Protein AF-A0A8J4YL73-F1 (afdb_monomer_lite)

Structure (mmCIF, N/CA/C/O backbone):
data_AF-A0A8J4YL73-F1
#
_entry.id   AF-A0A8J4YL73-F1
#
loop_
_atom_site.group_PDB
_atom_site.id
_atom_site.type_symbol
_atom_site.label_atom_id
_atom_site.label_alt_id
_atom_site.label_comp_id
_atom_site.label_asym_id
_atom_site.label_entity_id
_atom_site.label_seq_id
_atom_site.pdbx_PDB_ins_code
_atom_site.Cartn_x
_atom_site.Cartn_y
_atom_site.Cartn_z
_atom_site.occupancy
_atom_site.B_iso_or_equiv
_atom_site.auth_seq_id
_atom_site.auth_comp_id
_atom_site.auth_asym_id
_atom_site.auth_atom_id
_atom_site.pdbx_PDB_model_num
ATOM 1 N N . MET A 1 1 ? -14.478 4.154 -40.277 1.00 35.16 1 MET A N 1
ATOM 2 C CA . MET A 1 1 ? -14.582 2.894 -39.509 1.00 35.16 1 MET A CA 1
ATOM 3 C C . MET A 1 1 ? -13.898 3.127 -38.168 1.00 35.16 1 MET A C 1
ATOM 5 O O . MET A 1 1 ? -12.694 2.952 -38.054 1.00 35.16 1 MET A O 1
ATOM 9 N N . VAL A 1 2 ? -14.625 3.675 -37.194 1.00 40.44 2 VAL A N 1
ATOM 10 C CA . VAL A 1 2 ? -14.079 3.895 -35.848 1.00 40.44 2 VAL A CA 1
ATOM 11 C C . VAL A 1 2 ? -14.132 2.538 -35.162 1.00 40.44 2 VAL A C 1
ATOM 13 O O . VAL A 1 2 ? -15.219 2.061 -34.848 1.00 40.44 2 VAL A O 1
ATOM 16 N N . GLN A 1 3 ? -12.987 1.871 -35.008 1.00 44.06 3 GLN A N 1
ATOM 17 C CA . GLN A 1 3 ? -12.899 0.748 -34.082 1.00 44.06 3 GLN A CA 1
ATOM 18 C C . GLN A 1 3 ? -13.313 1.293 -32.717 1.00 44.06 3 GLN A C 1
ATOM 20 O O . GLN A 1 3 ? -12.609 2.118 -32.136 1.00 44.06 3 GLN A O 1
ATOM 25 N N . CYS A 1 4 ? -14.483 0.885 -32.230 1.00 42.19 4 CYS A N 1
ATOM 26 C CA . CYS A 1 4 ? -14.839 1.039 -30.831 1.00 42.19 4 CYS A CA 1
ATOM 27 C C . CYS A 1 4 ? -13.777 0.281 -30.033 1.00 42.19 4 CYS A C 1
ATOM 29 O O . CYS A 1 4 ? -13.869 -0.933 -29.871 1.00 42.19 4 CYS A O 1
ATOM 31 N N . PHE A 1 5 ? -12.728 0.987 -29.610 1.00 50.66 5 PHE A N 1
ATOM 32 C CA . PHE A 1 5 ? -11.694 0.471 -28.729 1.00 50.66 5 PHE A CA 1
ATOM 33 C C . PHE A 1 5 ? -12.375 0.251 -27.384 1.00 50.66 5 PHE A C 1
ATOM 35 O O . PHE A 1 5 ? -12.494 1.160 -26.562 1.00 50.66 5 PHE A O 1
ATOM 42 N N . LEU A 1 6 ? -12.983 -0.924 -27.227 1.00 57.84 6 LEU A N 1
ATOM 43 C CA . LEU A 1 6 ? -13.746 -1.225 -26.036 1.00 57.84 6 LEU A CA 1
ATOM 44 C C . LEU A 1 6 ? -12.768 -1.168 -24.851 1.00 57.84 6 LEU A C 1
ATOM 46 O O . LEU A 1 6 ? -11.702 -1.788 -24.927 1.00 57.84 6 LEU A O 1
ATOM 50 N N . PRO A 1 7 ? -13.099 -0.450 -23.763 1.00 64.25 7 PRO A N 1
ATOM 51 C CA . PRO A 1 7 ? -12.201 -0.273 -22.624 1.00 64.25 7 PRO A CA 1
ATOM 52 C C . PRO A 1 7 ? -11.606 -1.587 -22.095 1.00 64.25 7 PRO A C 1
ATOM 54 O O . PRO A 1 7 ? -10.475 -1.591 -21.622 1.00 64.25 7 PRO A O 1
ATOM 57 N N . TRP A 1 8 ? -12.306 -2.717 -22.252 1.00 65.12 8 TRP A N 1
ATOM 58 C CA . TRP A 1 8 ? -11.810 -4.040 -21.867 1.00 65.12 8 TRP A CA 1
ATOM 59 C C . TRP A 1 8 ? -10.577 -4.511 -22.654 1.00 65.12 8 TRP A C 1
ATOM 61 O O . TRP A 1 8 ? -9.668 -5.075 -22.049 1.00 65.12 8 TRP A O 1
ATOM 71 N N . GLN A 1 9 ? -10.497 -4.262 -23.968 1.00 71.81 9 GLN A N 1
ATOM 72 C CA . GLN A 1 9 ? -9.331 -4.653 -24.777 1.00 71.81 9 GLN A CA 1
ATOM 73 C C . GLN A 1 9 ? -8.118 -3.802 -24.417 1.00 71.81 9 GLN A C 1
ATOM 75 O O . GLN A 1 9 ? -7.006 -4.314 -24.312 1.00 71.81 9 GLN A O 1
ATOM 80 N N . ALA A 1 10 ? -8.355 -2.510 -24.177 1.00 76.12 10 ALA A N 1
ATOM 81 C CA . ALA A 1 10 ? -7.332 -1.566 -23.757 1.00 76.12 10 ALA A CA 1
ATOM 82 C C . ALA A 1 10 ? -6.757 -1.941 -22.389 1.00 76.12 10 ALA A C 1
ATOM 84 O O . ALA A 1 10 ? -5.547 -2.096 -22.244 1.00 76.12 10 ALA A O 1
ATOM 85 N N . VAL A 1 11 ? -7.632 -2.119 -21.394 1.00 82.06 11 VAL A N 1
ATOM 86 C CA . VAL A 1 11 ? -7.235 -2.438 -20.020 1.00 82.06 11 VAL A CA 1
ATOM 87 C C . VAL A 1 11 ? -6.553 -3.800 -19.976 1.00 82.06 11 VAL A C 1
ATOM 89 O O . VAL A 1 11 ? -5.442 -3.883 -19.468 1.00 82.06 11 VAL A O 1
ATOM 92 N N . GLY A 1 12 ? -7.156 -4.838 -20.565 1.00 80.94 12 GLY A N 1
ATOM 93 C CA . GLY A 1 12 ? -6.578 -6.183 -20.581 1.00 80.94 12 GLY A CA 1
ATOM 94 C C . GLY A 1 12 ? -5.259 -6.268 -21.353 1.00 80.94 12 GLY A C 1
ATOM 95 O O . GLY A 1 12 ? -4.341 -6.967 -20.929 1.00 80.94 12 GLY A O 1
ATOM 96 N N . GLY A 1 13 ? -5.134 -5.534 -22.462 1.00 82.38 13 GLY A N 1
ATOM 97 C CA . GLY A 1 13 ? -3.890 -5.444 -23.221 1.00 82.38 13 GLY A CA 1
ATOM 98 C C . GLY A 1 13 ? -2.774 -4.784 -22.415 1.00 82.38 13 GLY A C 1
ATOM 99 O O . GLY A 1 13 ? -1.691 -5.350 -22.295 1.00 82.38 13 GLY A O 1
ATOM 100 N N . LEU A 1 14 ? -3.046 -3.622 -21.815 1.00 81.25 14 LEU A N 1
ATOM 101 C CA . LEU A 1 14 ? -2.052 -2.853 -21.061 1.00 81.25 14 LEU A CA 1
ATOM 102 C C . LEU A 1 14 ? -1.617 -3.553 -19.767 1.00 81.25 14 LEU A C 1
ATOM 104 O O . LEU A 1 14 ? -0.427 -3.566 -19.456 1.00 81.25 14 LEU A O 1
ATOM 108 N N . THR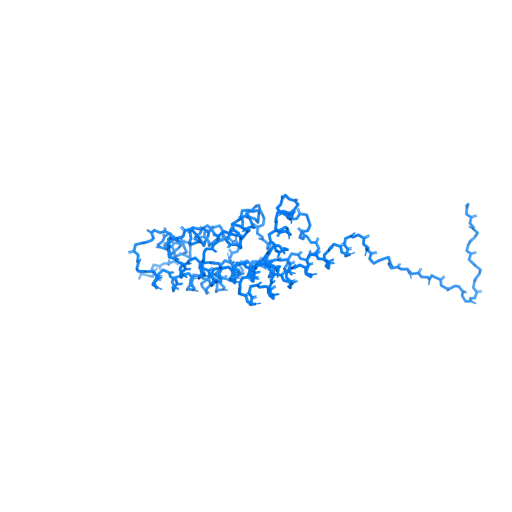 A 1 15 ? -2.546 -4.159 -19.023 1.00 84.19 15 THR A N 1
ATOM 109 C CA . THR A 1 15 ? -2.205 -4.890 -17.791 1.00 84.19 15 THR A CA 1
ATOM 110 C C . THR A 1 15 ? -1.390 -6.140 -18.090 1.00 84.19 15 THR A C 1
ATOM 112 O O . THR A 1 15 ? -0.386 -6.389 -17.426 1.00 84.19 15 THR A O 1
ATOM 115 N N . ARG A 1 16 ? -1.751 -6.888 -19.140 1.00 83.88 16 ARG A N 1
ATOM 116 C CA . ARG A 1 16 ? -0.968 -8.041 -19.599 1.00 83.88 16 ARG A CA 1
ATOM 117 C C . ARG A 1 16 ? 0.434 -7.627 -20.024 1.00 83.88 16 ARG A C 1
ATOM 119 O O . ARG A 1 16 ? 1.405 -8.290 -19.679 1.00 83.88 16 ARG A O 1
ATOM 126 N N . GLU A 1 17 ? 0.533 -6.542 -20.773 1.00 84.31 17 GLU A N 1
ATOM 127 C CA . GLU A 1 17 ? 1.794 -6.050 -21.304 1.00 84.31 17 GLU A CA 1
ATOM 128 C C . GLU A 1 17 ? 2.752 -5.578 -20.195 1.00 84.31 17 GLU A C 1
ATOM 130 O O . GLU A 1 17 ? 3.965 -5.769 -20.299 1.00 84.31 17 GLU A O 1
ATOM 135 N N . PHE A 1 18 ? 2.210 -5.042 -19.099 1.00 84.94 18 PHE A N 1
ATOM 136 C CA . PHE A 1 18 ? 2.964 -4.792 -17.873 1.00 84.94 18 PHE A CA 1
ATOM 137 C C . PHE A 1 18 ? 3.458 -6.098 -17.224 1.00 84.94 18 PHE A C 1
ATOM 139 O O . PHE A 1 18 ? 4.646 -6.226 -16.935 1.00 84.94 18 PHE A O 1
ATOM 146 N N . SER A 1 19 ? 2.585 -7.100 -17.071 1.00 82.19 19 SER A N 1
ATOM 147 C CA . SER A 1 19 ? 2.931 -8.383 -16.436 1.00 82.19 19 SER A CA 1
ATOM 148 C C . SER A 1 19 ? 3.919 -9.247 -17.230 1.00 82.19 19 SER A C 1
ATOM 150 O O . SER A 1 19 ? 4.582 -10.101 -16.652 1.00 82.19 19 SER A O 1
ATOM 152 N N . VAL A 1 20 ? 4.026 -9.059 -18.548 1.00 81.12 20 VAL A N 1
ATOM 153 C CA . VAL A 1 20 ? 4.913 -9.850 -19.424 1.00 81.12 20 VAL A CA 1
ATOM 154 C C . VAL A 1 20 ? 6.399 -9.503 -19.239 1.00 81.12 20 VAL A C 1
ATOM 156 O O . VAL A 1 20 ? 7.261 -10.299 -19.607 1.00 81.12 20 VAL A O 1
ATOM 159 N N . GLY A 1 21 ? 6.730 -8.340 -18.670 1.00 77.88 21 GLY A N 1
ATOM 160 C CA . GLY A 1 21 ? 8.096 -8.051 -18.216 1.00 77.88 21 GLY A CA 1
ATOM 161 C C . GLY A 1 21 ? 9.149 -7.804 -19.310 1.00 77.88 21 GLY A C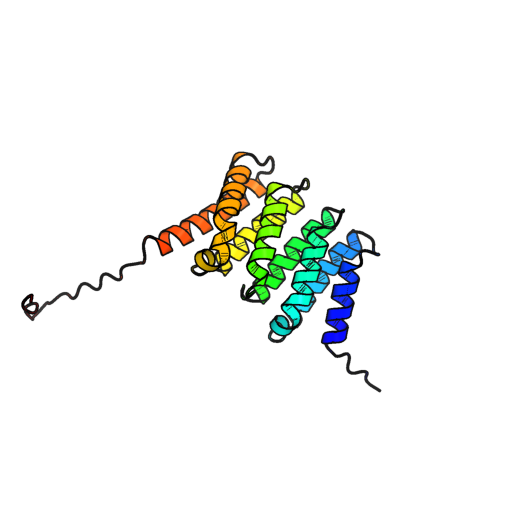 1
ATOM 162 O O . GLY A 1 21 ? 10.329 -7.700 -19.001 1.00 77.88 21 GLY A O 1
ATOM 163 N N . ARG A 1 22 ? 8.762 -7.682 -20.589 1.00 83.62 22 ARG A N 1
ATOM 164 C CA . ARG A 1 22 ? 9.701 -7.601 -21.735 1.00 83.62 22 ARG A CA 1
ATOM 165 C C . ARG A 1 22 ? 10.426 -6.260 -21.915 1.00 83.62 22 ARG A C 1
ATOM 167 O O . ARG A 1 22 ? 11.348 -6.186 -22.720 1.00 83.62 22 ARG A O 1
ATOM 174 N N . ARG A 1 23 ? 9.989 -5.197 -21.235 1.00 87.75 23 ARG A N 1
ATOM 175 C CA . ARG A 1 23 ? 10.588 -3.850 -21.336 1.00 87.75 23 ARG A CA 1
ATOM 176 C C . ARG A 1 23 ? 11.714 -3.642 -20.332 1.00 87.75 23 ARG A C 1
ATOM 178 O O . ARG A 1 23 ? 11.868 -4.446 -19.417 1.00 87.75 23 ARG A O 1
ATOM 185 N N . THR A 1 24 ? 12.442 -2.535 -20.472 1.00 93.94 24 THR A N 1
ATOM 186 C CA . THR A 1 24 ? 13.404 -2.080 -19.462 1.00 93.94 24 THR A CA 1
ATOM 187 C C . THR A 1 24 ? 12.713 -1.820 -18.116 1.00 93.94 24 THR A C 1
ATOM 189 O O . THR A 1 24 ? 11.508 -1.540 -18.086 1.00 93.94 24 THR A O 1
ATOM 192 N N . PRO A 1 25 ? 13.440 -1.902 -16.992 1.00 93.56 25 PRO A N 1
ATOM 193 C CA . PRO A 1 25 ? 12.872 -1.663 -15.665 1.00 93.56 25 PRO A CA 1
ATOM 194 C C . PRO A 1 25 ? 12.231 -0.276 -15.533 1.00 93.56 25 PRO A C 1
ATOM 196 O O . PRO A 1 25 ? 11.150 -0.143 -14.962 1.00 93.56 25 PRO A O 1
ATOM 199 N N . GLU A 1 26 ? 12.838 0.752 -16.125 1.00 94.94 26 GLU A N 1
ATOM 200 C CA . GLU A 1 26 ? 12.328 2.123 -16.118 1.00 94.94 26 GLU A CA 1
ATOM 201 C C . GLU A 1 26 ? 10.996 2.230 -16.862 1.00 94.94 26 GLU A C 1
ATOM 203 O O . GLU A 1 26 ? 10.067 2.892 -16.394 1.00 94.94 26 GLU A O 1
ATOM 208 N N . ASP A 1 27 ? 10.875 1.559 -18.008 1.00 93.62 27 ASP A N 1
ATOM 209 C CA . ASP A 1 27 ? 9.638 1.554 -18.782 1.00 93.62 27 ASP A CA 1
ATOM 210 C C . ASP A 1 27 ? 8.547 0.746 -18.080 1.00 93.62 27 ASP A C 1
ATOM 212 O O . ASP A 1 27 ? 7.388 1.158 -18.088 1.00 93.62 27 ASP A O 1
ATOM 216 N N . ARG A 1 28 ? 8.893 -0.370 -17.423 1.00 94.00 28 ARG A N 1
ATOM 217 C CA . ARG A 1 28 ? 7.940 -1.117 -16.584 1.00 94.00 28 ARG A CA 1
ATOM 218 C C . ARG A 1 28 ? 7.449 -0.256 -15.418 1.00 94.00 28 ARG A C 1
ATOM 220 O O . ARG A 1 28 ? 6.243 -0.163 -15.208 1.00 94.00 28 ARG A O 1
ATOM 227 N N . ALA A 1 29 ? 8.340 0.436 -14.712 1.00 95.00 29 ALA A N 1
ATOM 228 C CA . ALA A 1 29 ? 7.966 1.329 -13.615 1.00 95.00 29 ALA A CA 1
ATOM 229 C C . ALA A 1 29 ? 7.044 2.471 -14.083 1.00 95.00 29 ALA A C 1
ATOM 231 O O . ALA A 1 29 ? 6.008 2.727 -13.467 1.00 95.00 29 ALA A O 1
ATOM 232 N N . LYS A 1 30 ? 7.352 3.098 -15.226 1.00 94.62 30 LYS A N 1
ATOM 233 C CA . LYS A 1 30 ? 6.468 4.095 -15.854 1.00 94.62 30 LYS A CA 1
ATOM 234 C C . LYS A 1 30 ? 5.125 3.493 -16.256 1.00 94.62 30 LYS A C 1
ATOM 236 O O . LYS A 1 30 ? 4.094 4.137 -16.076 1.00 94.62 30 LYS A O 1
ATOM 241 N N . LEU A 1 31 ? 5.106 2.263 -16.773 1.00 93.75 31 LEU A N 1
ATOM 242 C CA . LEU A 1 31 ? 3.859 1.579 -17.107 1.00 93.75 31 LEU A CA 1
ATOM 243 C C . LEU A 1 31 ? 2.968 1.403 -15.876 1.00 93.75 31 LEU A C 1
ATOM 245 O O . LEU A 1 31 ? 1.778 1.698 -15.976 1.00 93.75 31 LEU A O 1
ATOM 249 N N . ALA A 1 32 ? 3.523 1.026 -14.719 1.00 95.06 32 ALA A N 1
ATOM 250 C CA . ALA A 1 32 ? 2.759 0.929 -13.473 1.00 95.06 32 ALA A CA 1
ATOM 251 C C . ALA A 1 32 ? 2.063 2.258 -13.120 1.00 95.06 32 ALA A C 1
ATOM 253 O O . ALA A 1 32 ? 0.865 2.281 -12.831 1.00 95.06 32 ALA A O 1
ATOM 254 N N . GLU A 1 33 ? 2.780 3.378 -13.233 1.00 93.31 33 GLU A N 1
ATOM 255 C CA . GLU A 1 33 ? 2.223 4.713 -12.996 1.00 93.31 33 GLU A CA 1
ATOM 256 C C . GLU A 1 33 ? 1.158 5.097 -14.040 1.00 93.31 33 GLU A C 1
ATOM 258 O O . GLU A 1 33 ? 0.097 5.632 -13.712 1.00 93.31 33 GLU A O 1
ATOM 263 N N . THR A 1 34 ? 1.394 4.806 -15.322 1.00 93.62 34 THR A N 1
ATOM 264 C CA . THR A 1 34 ? 0.388 5.076 -16.362 1.00 93.62 34 THR A CA 1
ATOM 265 C C . THR A 1 34 ? -0.876 4.238 -16.170 1.00 93.62 34 THR A C 1
ATOM 267 O O . THR A 1 34 ? -1.978 4.741 -16.395 1.00 93.62 34 THR A O 1
ATOM 270 N N . LEU A 1 35 ? -0.738 2.997 -15.693 1.00 93.44 35 LEU A N 1
ATOM 271 C CA . LEU A 1 35 ? -1.852 2.115 -15.362 1.00 93.44 35 LEU A CA 1
ATOM 272 C C . LEU A 1 35 ? -2.651 2.641 -14.167 1.00 93.44 35 LEU A C 1
ATOM 274 O O . LEU A 1 35 ? -3.879 2.651 -14.241 1.00 93.44 35 LEU A O 1
ATOM 278 N N . SER A 1 36 ? -2.009 3.138 -13.102 1.00 93.75 36 SER A N 1
ATOM 279 C CA . SER A 1 36 ? -2.740 3.723 -11.963 1.00 93.75 36 SER A CA 1
ATOM 280 C C . SER A 1 36 ? -3.504 4.990 -12.371 1.00 93.75 36 SER A C 1
ATOM 282 O O . SER A 1 36 ? -4.661 5.189 -11.987 1.00 93.75 36 SER A O 1
ATOM 284 N N . ARG A 1 37 ? -2.922 5.817 -13.250 1.00 93.31 37 ARG A N 1
ATOM 285 C CA . ARG A 1 37 ? -3.614 6.973 -13.847 1.00 93.31 37 ARG A CA 1
ATOM 286 C C . ARG A 1 37 ? -4.784 6.547 -14.738 1.00 93.31 37 ARG A C 1
ATOM 288 O O . ARG A 1 37 ? -5.825 7.204 -14.720 1.00 93.31 37 ARG A O 1
ATOM 295 N N . ALA A 1 38 ? -4.642 5.463 -15.501 1.00 91.69 38 ALA A N 1
ATOM 296 C CA . ALA A 1 38 ? -5.732 4.905 -16.298 1.00 91.69 38 ALA A CA 1
ATOM 297 C C . ALA A 1 38 ? -6.871 4.389 -15.404 1.00 91.69 38 ALA A C 1
ATOM 299 O O . ALA A 1 38 ? -8.029 4.711 -15.662 1.00 91.69 38 ALA A O 1
ATOM 300 N N . ALA A 1 39 ? -6.547 3.685 -14.315 1.00 92.38 39 ALA A N 1
ATOM 301 C CA . ALA A 1 39 ? -7.518 3.235 -13.322 1.00 92.38 39 ALA A CA 1
ATOM 302 C C . ALA A 1 39 ? -8.323 4.404 -12.734 1.00 92.38 39 ALA A C 1
ATOM 304 O O . ALA A 1 39 ? -9.551 4.358 -12.716 1.00 92.38 39 ALA A O 1
ATOM 305 N N . ARG A 1 40 ? -7.651 5.500 -12.358 1.00 92.62 40 ARG A N 1
ATOM 306 C CA . ARG A 1 40 ? -8.306 6.732 -11.886 1.00 92.62 40 ARG A CA 1
ATOM 307 C C . ARG A 1 40 ? -9.266 7.322 -12.925 1.00 92.62 40 ARG A C 1
ATOM 309 O O . ARG A 1 40 ? -10.364 7.752 -12.587 1.00 92.62 40 ARG A O 1
ATOM 316 N N . ARG A 1 41 ? -8.879 7.317 -14.206 1.00 92.12 41 ARG A N 1
ATOM 317 C CA . ARG A 1 41 ? -9.713 7.827 -15.312 1.00 92.12 41 ARG A CA 1
ATOM 318 C C . ARG A 1 41 ? -10.934 6.957 -15.614 1.00 92.12 41 ARG A C 1
ATOM 320 O O . ARG A 1 41 ? -11.906 7.482 -16.146 1.00 92.12 41 ARG A O 1
ATOM 327 N N . LEU A 1 42 ? -10.910 5.664 -15.280 1.00 90.69 42 LEU A N 1
ATOM 328 C CA . LEU A 1 42 ? -12.082 4.790 -15.422 1.00 90.69 42 LEU A CA 1
ATOM 329 C C . LEU A 1 42 ? -13.215 5.174 -14.461 1.00 90.69 42 LEU A C 1
ATOM 331 O O . LEU A 1 42 ? -14.379 4.891 -14.756 1.00 90.69 42 LEU A O 1
ATOM 335 N N . GLY A 1 43 ? -12.894 5.810 -13.329 1.00 90.12 43 GLY A N 1
ATOM 336 C CA . GLY A 1 43 ? -13.873 6.312 -12.370 1.00 90.12 43 GLY A CA 1
ATOM 337 C C . GLY A 1 43 ? -14.890 5.231 -11.961 1.00 90.12 43 GLY A C 1
ATOM 338 O O . GLY A 1 43 ? -14.479 4.167 -11.495 1.00 90.12 43 GLY A O 1
ATOM 339 N N . PRO A 1 44 ? -16.207 5.437 -12.165 1.00 90.69 44 PRO A N 1
ATOM 340 C CA . PRO A 1 44 ? -17.242 4.465 -11.789 1.00 90.69 44 PRO A CA 1
ATOM 341 C C . PRO A 1 44 ? -17.112 3.077 -12.432 1.00 90.69 44 PRO A C 1
ATOM 343 O O . PRO A 1 44 ? -17.682 2.118 -11.918 1.00 90.69 44 PRO A O 1
ATOM 346 N N . LEU A 1 45 ? -16.378 2.948 -13.544 1.00 91.19 45 LEU A N 1
ATOM 347 C CA . LEU A 1 45 ? -16.154 1.665 -14.215 1.00 91.19 45 LEU A CA 1
ATOM 348 C C . LEU A 1 45 ? -15.008 0.858 -13.591 1.00 91.19 45 LEU A C 1
ATOM 350 O O . LEU A 1 45 ? -14.911 -0.342 -13.844 1.00 91.19 45 LEU A O 1
ATOM 354 N N . LEU A 1 46 ? -14.147 1.475 -12.774 1.00 92.19 46 LEU A N 1
ATOM 355 C CA . LEU A 1 46 ? -12.973 0.820 -12.192 1.00 92.19 46 LEU A CA 1
ATOM 356 C C . LEU A 1 46 ? -13.298 -0.493 -11.447 1.00 92.19 46 LEU A C 1
ATOM 358 O O . LEU A 1 46 ? -12.574 -1.467 -11.665 1.00 92.19 46 LEU A O 1
ATOM 362 N N . PRO A 1 47 ? -14.381 -0.604 -10.648 1.00 92.44 47 PRO A N 1
ATOM 363 C CA . PRO A 1 47 ? -14.713 -1.852 -9.962 1.00 92.44 47 PRO A CA 1
ATOM 364 C C . PRO A 1 47 ? -14.917 -3.055 -10.895 1.00 92.44 47 PRO A C 1
ATOM 366 O O . PRO A 1 47 ? -14.618 -4.173 -10.487 1.00 92.44 47 PRO A O 1
ATOM 369 N N . HIS A 1 48 ? -15.364 -2.848 -12.144 1.00 91.38 48 HIS A N 1
ATOM 370 C CA . HIS A 1 48 ? -15.505 -3.931 -13.134 1.00 91.38 48 HIS A CA 1
ATOM 371 C C . HIS A 1 48 ? -14.154 -4.472 -13.622 1.00 91.38 48 HIS A C 1
ATOM 373 O O . HIS A 1 48 ? -14.068 -5.612 -14.067 1.00 91.38 48 HIS A O 1
ATOM 379 N N . TYR A 1 49 ? -13.096 -3.665 -13.531 1.00 90.69 49 TYR A N 1
ATOM 380 C CA . TYR A 1 49 ? -11.753 -4.011 -13.997 1.00 90.69 49 TYR A CA 1
ATOM 381 C C . TYR A 1 49 ? -10.765 -4.245 -12.851 1.00 90.69 49 TYR A C 1
ATOM 383 O O . TYR A 1 49 ? -9.582 -4.462 -13.113 1.00 90.69 49 TYR A O 1
ATOM 391 N N . LYS A 1 50 ? -11.222 -4.213 -11.591 1.00 91.38 50 LYS A N 1
ATOM 392 C CA . LYS A 1 50 ? -10.354 -4.229 -10.403 1.00 91.38 50 LYS A CA 1
ATOM 393 C C . LYS A 1 50 ? -9.333 -5.370 -10.429 1.00 91.38 50 LYS A C 1
ATOM 395 O O . LYS A 1 50 ? -8.158 -5.130 -10.174 1.00 91.38 50 LYS A O 1
ATOM 400 N N . ASP A 1 51 ? -9.757 -6.571 -10.824 1.00 91.75 51 ASP A N 1
ATOM 401 C CA . ASP A 1 51 ? -8.903 -7.759 -10.793 1.00 91.75 51 ASP A CA 1
ATOM 402 C C . ASP A 1 51 ? -7.769 -7.645 -11.819 1.00 91.75 51 ASP A C 1
ATOM 404 O O . ASP A 1 51 ? -6.654 -8.075 -11.554 1.00 91.75 51 ASP A O 1
ATOM 408 N N . HIS A 1 52 ? -8.002 -6.981 -12.958 1.00 92.38 52 HIS A N 1
ATOM 409 C CA . HIS A 1 52 ? -6.961 -6.755 -13.963 1.00 92.38 52 HIS A CA 1
ATOM 410 C C . HIS A 1 52 ? -5.857 -5.842 -13.425 1.00 92.38 52 HIS A C 1
ATOM 412 O O . HIS A 1 52 ? -4.680 -6.128 -13.625 1.00 92.38 52 HIS A O 1
ATOM 418 N N . PHE A 1 53 ? -6.227 -4.757 -12.739 1.00 94.25 53 PHE A N 1
ATOM 419 C CA . PHE A 1 53 ? -5.258 -3.821 -12.169 1.00 94.25 53 PHE A CA 1
ATOM 420 C C . PHE A 1 53 ? -4.534 -4.418 -10.966 1.00 94.25 53 PHE A C 1
ATOM 422 O O . PHE A 1 53 ? -3.307 -4.387 -10.921 1.00 94.25 53 PHE A O 1
ATOM 429 N N . ILE A 1 54 ? -5.274 -4.995 -10.015 1.00 93.75 54 ILE A N 1
ATOM 430 C CA . ILE A 1 54 ? -4.682 -5.562 -8.801 1.00 93.75 54 ILE A CA 1
ATOM 431 C C . ILE A 1 54 ? -3.730 -6.699 -9.172 1.00 93.75 54 ILE A C 1
ATOM 433 O O . ILE A 1 54 ? -2.573 -6.655 -8.768 1.00 93.75 54 ILE A O 1
ATOM 437 N N . ASN A 1 55 ? -4.146 -7.652 -10.013 1.00 93.12 55 ASN A N 1
ATOM 438 C CA . ASN A 1 55 ? -3.279 -8.768 -10.403 1.00 93.12 55 ASN A CA 1
ATOM 439 C C . ASN A 1 55 ? -2.034 -8.299 -11.165 1.00 93.12 55 ASN A C 1
ATOM 441 O O . ASN A 1 55 ? -0.950 -8.842 -10.957 1.00 93.12 55 ASN A O 1
ATOM 445 N N . ALA A 1 56 ? -2.165 -7.270 -12.009 1.00 93.94 56 ALA A N 1
ATOM 446 C CA . ALA A 1 56 ? -1.025 -6.685 -12.702 1.00 93.94 56 ALA A CA 1
ATOM 447 C C . ALA A 1 56 ? -0.007 -6.118 -11.707 1.00 93.94 56 ALA A C 1
ATOM 449 O O . ALA A 1 56 ? 1.164 -6.490 -11.762 1.00 93.94 56 ALA A O 1
ATOM 450 N N . PHE A 1 57 ? -0.443 -5.291 -10.754 1.00 95.56 57 PHE A N 1
ATOM 451 C CA . PHE A 1 57 ? 0.460 -4.724 -9.752 1.00 95.56 57 PHE A CA 1
ATOM 452 C C . PHE A 1 57 ? 1.023 -5.782 -8.804 1.00 95.56 57 PHE A C 1
ATOM 454 O O . PHE A 1 57 ? 2.214 -5.740 -8.523 1.00 95.56 57 PHE A O 1
ATOM 461 N N . LEU A 1 58 ? 0.235 -6.775 -8.379 1.00 93.69 58 LEU A N 1
ATOM 462 C CA . LEU A 1 58 ? 0.731 -7.893 -7.567 1.00 93.69 58 LEU A CA 1
ATOM 463 C C . LEU A 1 58 ? 1.816 -8.705 -8.290 1.00 93.69 58 LEU A C 1
ATOM 465 O O . LEU A 1 58 ? 2.732 -9.201 -7.632 1.00 93.69 58 LEU A O 1
ATOM 469 N N . ALA A 1 59 ? 1.752 -8.820 -9.622 1.00 93.44 59 ALA A N 1
ATOM 470 C CA . ALA A 1 59 ? 2.841 -9.385 -10.416 1.00 93.44 59 ALA A CA 1
ATOM 471 C C . ALA A 1 59 ? 4.078 -8.471 -10.404 1.00 93.44 59 ALA A C 1
ATOM 473 O O . ALA A 1 59 ? 5.188 -8.949 -10.185 1.00 93.44 59 ALA A O 1
ATOM 474 N N . GLY A 1 60 ? 3.890 -7.157 -10.557 1.00 94.75 60 GLY A N 1
ATOM 475 C CA . GLY A 1 60 ? 4.973 -6.170 -10.513 1.00 94.75 60 GLY A CA 1
ATOM 476 C C . GLY A 1 60 ? 5.683 -6.061 -9.155 1.00 94.75 60 GLY A C 1
ATOM 477 O O . GLY A 1 60 ? 6.882 -5.801 -9.109 1.00 94.75 60 GLY A O 1
ATOM 478 N N . VAL A 1 61 ? 5.003 -6.350 -8.038 1.00 95.56 61 VAL A N 1
ATOM 479 C CA . VAL A 1 61 ? 5.645 -6.445 -6.707 1.00 95.56 61 VAL A CA 1
ATOM 480 C C . VAL A 1 61 ? 6.633 -7.619 -6.623 1.00 95.56 61 VAL A C 1
ATOM 482 O O . VAL A 1 61 ? 7.497 -7.630 -5.756 1.00 95.56 61 VAL A O 1
ATOM 485 N N . ARG A 1 62 ? 6.560 -8.597 -7.532 1.00 93.06 62 ARG A N 1
ATOM 486 C CA . ARG A 1 62 ? 7.479 -9.749 -7.590 1.00 93.06 62 ARG A CA 1
ATOM 487 C C . ARG A 1 62 ? 8.596 -9.561 -8.623 1.00 93.06 62 ARG A C 1
ATOM 489 O O . ARG A 1 62 ? 9.330 -10.506 -8.896 1.00 93.06 62 ARG A O 1
ATOM 496 N N . ASP A 1 63 ? 8.704 -8.376 -9.224 1.00 95.12 63 ASP A N 1
ATOM 497 C CA . ASP A 1 63 ? 9.714 -8.076 -10.240 1.00 95.12 63 ASP A CA 1
ATOM 498 C C . ASP A 1 63 ? 11.135 -8.141 -9.635 1.00 95.12 63 ASP A C 1
ATOM 500 O O . ASP A 1 63 ? 11.334 -7.716 -8.489 1.00 95.12 63 ASP A O 1
ATOM 504 N N . PRO A 1 64 ? 12.142 -8.665 -10.363 1.00 93.50 64 PRO A N 1
ATOM 505 C CA . PRO A 1 64 ? 13.526 -8.691 -9.883 1.00 93.50 64 PRO A CA 1
ATOM 506 C C . PRO A 1 64 ? 14.075 -7.293 -9.568 1.00 93.50 64 PRO A C 1
ATOM 508 O O . PRO A 1 64 ? 14.894 -7.140 -8.659 1.00 93.50 64 PRO A O 1
ATOM 511 N N . GLU A 1 65 ? 13.582 -6.262 -10.252 1.00 95.88 65 GLU A N 1
ATOM 512 C CA . GLU A 1 65 ? 14.062 -4.894 -10.114 1.00 95.88 65 GLU A CA 1
ATOM 513 C C . GLU A 1 65 ? 13.290 -4.124 -9.047 1.00 95.88 65 GLU A C 1
ATOM 515 O O . GLU A 1 65 ? 12.069 -3.954 -9.117 1.00 95.88 65 GLU A O 1
ATOM 520 N N . TRP A 1 66 ? 14.023 -3.592 -8.067 1.00 96.62 66 TRP A N 1
ATOM 521 C CA . TRP A 1 66 ? 13.445 -2.858 -6.938 1.00 96.62 66 TRP A CA 1
ATOM 522 C C . TRP A 1 66 ? 12.603 -1.659 -7.390 1.00 96.62 66 TRP A C 1
ATOM 524 O O . TRP A 1 66 ? 11.554 -1.382 -6.808 1.00 96.62 66 TRP A O 1
ATOM 534 N N . LEU A 1 67 ? 13.025 -0.986 -8.467 1.00 96.62 67 LEU A N 1
ATOM 535 C CA . LEU A 1 67 ? 12.335 0.172 -9.027 1.00 96.62 67 LEU A CA 1
ATOM 536 C C . LEU A 1 67 ? 10.912 -0.194 -9.468 1.00 96.62 67 LEU A C 1
ATOM 538 O O . LEU A 1 67 ? 9.960 0.539 -9.197 1.00 96.62 67 LEU A O 1
ATOM 542 N N . VAL A 1 68 ? 10.757 -1.357 -10.107 1.00 96.81 68 VAL A N 1
ATOM 543 C CA . VAL A 1 68 ? 9.456 -1.847 -10.572 1.00 96.81 68 VAL A CA 1
ATOM 544 C C . VAL A 1 68 ? 8.601 -2.282 -9.389 1.00 96.81 68 VAL A C 1
ATOM 546 O O . VAL A 1 68 ? 7.418 -1.939 -9.350 1.00 96.81 68 VAL A O 1
ATOM 549 N N . ARG A 1 69 ? 9.183 -2.954 -8.387 1.00 97.62 69 ARG A N 1
ATOM 550 C CA . ARG A 1 69 ? 8.459 -3.323 -7.160 1.00 97.62 69 ARG A CA 1
ATOM 551 C C . ARG A 1 69 ? 7.908 -2.094 -6.433 1.00 97.62 69 ARG A C 1
ATOM 553 O O . ARG A 1 69 ? 6.720 -2.056 -6.114 1.00 97.62 69 ARG A O 1
ATOM 560 N N . ALA A 1 70 ? 8.730 -1.062 -6.235 1.00 97.44 70 ALA A N 1
ATOM 561 C CA . ALA A 1 70 ? 8.332 0.180 -5.568 1.00 97.44 70 ALA A CA 1
ATOM 562 C C . ALA A 1 70 ? 7.240 0.941 -6.344 1.00 97.44 70 ALA A C 1
ATOM 564 O O . ALA A 1 70 ? 6.255 1.402 -5.754 1.00 97.44 70 ALA A O 1
ATOM 565 N N . ALA A 1 71 ? 7.373 1.030 -7.673 1.00 97.50 71 ALA A N 1
ATOM 566 C CA . ALA A 1 71 ? 6.357 1.634 -8.534 1.00 97.50 71 ALA A CA 1
ATOM 567 C C . ALA A 1 71 ? 5.034 0.852 -8.487 1.00 97.50 71 ALA A C 1
ATOM 569 O O . ALA A 1 71 ? 3.961 1.448 -8.393 1.00 97.50 71 ALA A O 1
ATOM 570 N N . SER A 1 72 ? 5.106 -0.481 -8.480 1.00 97.44 72 SER A N 1
ATOM 571 C CA . SER A 1 72 ? 3.937 -1.365 -8.407 1.00 97.44 72 SER A CA 1
ATOM 572 C C . SER A 1 72 ? 3.202 -1.246 -7.078 1.00 97.44 72 SER A C 1
ATOM 574 O O . SER A 1 72 ? 1.976 -1.201 -7.071 1.00 97.44 72 SER A O 1
ATOM 576 N N . LEU A 1 73 ? 3.926 -1.146 -5.959 1.00 97.56 73 LEU A N 1
ATOM 577 C CA . LEU A 1 73 ? 3.330 -0.910 -4.641 1.00 97.56 73 LEU A CA 1
ATOM 578 C C . LEU A 1 73 ? 2.611 0.438 -4.583 1.00 97.56 73 LEU A C 1
ATOM 580 O O . LEU A 1 73 ? 1.460 0.500 -4.156 1.00 97.56 73 LEU A O 1
ATOM 584 N N . SER A 1 74 ? 3.257 1.502 -5.063 1.00 96.25 74 SER A N 1
ATOM 585 C CA . SER A 1 74 ? 2.641 2.832 -5.130 1.00 96.25 74 SER A CA 1
ATOM 586 C C . SER A 1 74 ? 1.366 2.814 -5.985 1.00 96.25 74 SER A C 1
ATOM 588 O O . SER A 1 74 ? 0.317 3.291 -5.553 1.00 96.25 74 SER A O 1
ATOM 590 N N . ALA A 1 75 ? 1.424 2.181 -7.161 1.00 96.75 75 ALA A N 1
ATOM 591 C CA . ALA A 1 75 ? 0.282 2.031 -8.059 1.00 96.75 75 ALA A CA 1
ATOM 592 C C . ALA A 1 75 ? -0.848 1.174 -7.455 1.00 96.75 75 ALA A C 1
ATOM 594 O O . ALA A 1 75 ? -2.028 1.492 -7.628 1.00 96.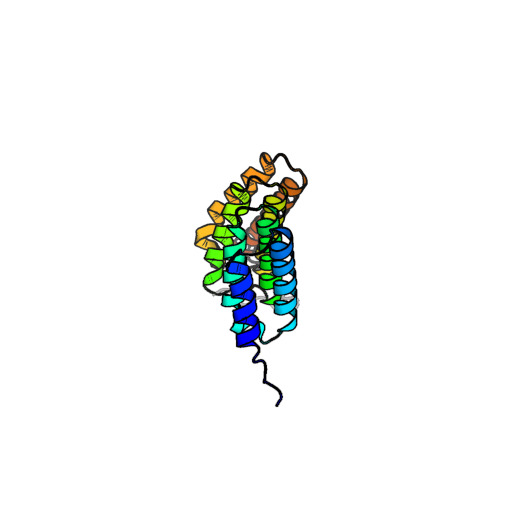75 75 ALA A O 1
ATOM 595 N N . LEU A 1 76 ? -0.503 0.125 -6.703 1.00 96.44 76 LEU A N 1
ATOM 596 C CA . LEU A 1 76 ? -1.457 -0.694 -5.957 1.00 96.44 76 LEU A CA 1
ATOM 597 C C . LEU A 1 76 ? -2.182 0.138 -4.893 1.00 96.44 76 LEU A C 1
ATOM 599 O O . LEU A 1 76 ? -3.407 0.077 -4.807 1.00 96.44 76 LEU A O 1
ATOM 603 N N . GLY A 1 77 ? -1.452 0.949 -4.123 1.00 95.25 77 GLY A N 1
ATOM 604 C CA . GLY A 1 77 ? -2.037 1.866 -3.141 1.00 95.25 77 GLY A CA 1
ATOM 605 C C . GLY A 1 77 ? -3.004 2.872 -3.766 1.00 95.25 77 GLY A C 1
ATOM 606 O O . GLY A 1 77 ? -4.116 3.053 -3.263 1.00 95.25 77 GLY A O 1
ATOM 607 N N . ASP A 1 78 ? -2.617 3.471 -4.896 1.00 95.19 78 ASP A N 1
ATOM 608 C CA . ASP A 1 78 ? -3.471 4.379 -5.667 1.00 95.19 78 ASP A CA 1
ATOM 609 C C . ASP A 1 78 ? -4.777 3.704 -6.097 1.00 95.19 78 ASP A C 1
ATOM 611 O O . ASP A 1 78 ? -5.860 4.235 -5.853 1.00 95.19 78 ASP A O 1
ATOM 615 N N . VAL A 1 79 ? -4.706 2.512 -6.695 1.00 95.06 79 VAL A N 1
ATOM 616 C CA . VAL A 1 79 ? -5.910 1.805 -7.153 1.00 95.06 79 VAL A CA 1
ATOM 617 C C . VAL A 1 79 ? -6.786 1.352 -5.990 1.00 95.06 79 VAL A C 1
ATOM 619 O O . VAL A 1 79 ? -8.008 1.471 -6.075 1.00 95.06 79 VAL A O 1
ATOM 622 N N . CYS A 1 80 ? -6.200 0.915 -4.875 1.00 94.06 80 CYS A N 1
ATOM 623 C CA . CYS A 1 80 ? -6.956 0.618 -3.660 1.00 94.06 80 CYS A CA 1
ATOM 624 C C . CYS A 1 80 ? -7.731 1.844 -3.152 1.00 94.06 80 CYS A C 1
ATOM 626 O O . CYS A 1 80 ? -8.891 1.714 -2.754 1.00 94.06 80 CYS A O 1
ATOM 628 N N . LYS A 1 81 ? -7.124 3.035 -3.214 1.00 93.19 81 LYS A N 1
ATOM 629 C CA . LYS A 1 81 ? -7.775 4.299 -2.849 1.00 93.19 81 LYS A CA 1
ATOM 630 C C . LYS A 1 81 ? -8.909 4.662 -3.811 1.00 93.19 81 LYS A C 1
ATOM 632 O O . LYS A 1 81 ? -9.990 5.025 -3.352 1.00 93.19 81 LYS A O 1
ATOM 637 N N . GLU A 1 82 ? -8.700 4.531 -5.120 1.00 94.12 82 GLU A N 1
ATOM 638 C CA . GLU A 1 82 ? -9.740 4.796 -6.131 1.00 94.12 82 GLU A CA 1
ATOM 639 C C . GLU A 1 82 ? -10.930 3.828 -6.006 1.00 94.12 82 GLU A C 1
ATOM 641 O O . GLU A 1 82 ? -12.085 4.218 -6.173 1.00 94.12 82 GLU A O 1
ATOM 646 N N . LEU A 1 83 ? -10.670 2.581 -5.604 1.00 92.56 83 LEU A N 1
ATOM 647 C CA . LEU A 1 83 ? -11.696 1.591 -5.262 1.00 92.56 83 LEU A CA 1
ATOM 648 C C . LEU A 1 83 ? -12.373 1.853 -3.908 1.00 92.56 83 LEU A C 1
ATOM 650 O O . LEU A 1 83 ? -13.189 1.039 -3.472 1.00 92.56 83 LEU A O 1
ATOM 654 N N . ARG A 1 84 ? -12.034 2.948 -3.213 1.00 90.69 84 ARG A N 1
ATOM 655 C CA . ARG A 1 84 ? -12.504 3.260 -1.851 1.00 90.69 84 ARG A CA 1
ATOM 656 C C . ARG A 1 84 ? -12.319 2.072 -0.907 1.00 90.69 84 ARG A C 1
ATOM 658 O O . ARG A 1 84 ? -13.204 1.756 -0.117 1.00 90.69 84 ARG A O 1
ATOM 665 N N . PHE A 1 85 ? -11.204 1.361 -1.070 1.00 87.25 85 PHE A N 1
ATOM 666 C CA . PHE A 1 85 ? -10.835 0.185 -0.281 1.00 87.25 85 PHE A CA 1
ATOM 667 C C . PHE A 1 85 ? -11.838 -0.984 -0.363 1.00 87.25 85 PHE A C 1
ATOM 669 O O . PHE A 1 85 ? -11.741 -1.955 0.386 1.00 87.25 85 PHE A O 1
ATOM 676 N N . SER A 1 86 ? -12.763 -0.949 -1.331 1.00 86.38 86 SER A N 1
ATOM 677 C CA . SER A 1 86 ? -13.754 -1.998 -1.593 1.00 86.38 86 SER A CA 1
ATOM 678 C C . SER A 1 86 ? -13.159 -3.109 -2.463 1.00 86.38 86 SER A C 1
ATOM 680 O O . SER A 1 86 ? -13.521 -3.302 -3.623 1.00 86.38 86 SER A O 1
ATOM 682 N N . LEU A 1 87 ? -12.199 -3.843 -1.901 1.00 82.81 87 LEU A N 1
ATOM 683 C CA . LEU A 1 87 ? -11.445 -4.874 -2.623 1.00 82.81 87 LEU A CA 1
ATOM 684 C C . LEU A 1 87 ? -12.187 -6.224 -2.659 1.00 82.81 87 LEU A C 1
ATOM 686 O O . LEU A 1 87 ? -12.090 -6.979 -3.630 1.00 82.81 87 LEU A O 1
ATOM 690 N N . GLY A 1 88 ? -13.016 -6.507 -1.652 1.00 85.00 88 GLY A N 1
ATOM 691 C CA . GLY A 1 88 ? -13.690 -7.798 -1.518 1.00 85.00 88 GLY A CA 1
ATOM 692 C C . GLY A 1 88 ? -12.690 -8.908 -1.156 1.00 85.00 88 GLY A C 1
ATOM 693 O O . GLY A 1 88 ? -11.792 -8.654 -0.357 1.00 85.00 88 GLY A O 1
ATOM 694 N N . PRO A 1 89 ? -12.803 -10.126 -1.719 1.00 83.56 89 PRO A N 1
ATOM 695 C CA . PRO A 1 89 ? -11.972 -11.270 -1.319 1.00 83.56 89 PRO A CA 1
ATOM 696 C C . PRO A 1 89 ? -10.457 -11.079 -1.502 1.00 83.56 89 PRO A C 1
ATOM 698 O O . PRO A 1 89 ? -9.680 -11.609 -0.713 1.00 83.56 89 PRO A O 1
ATOM 701 N N . ILE A 1 90 ? -10.033 -10.287 -2.497 1.00 87.44 90 ILE A N 1
ATOM 702 C CA . ILE A 1 90 ? -8.611 -10.084 -2.841 1.00 87.44 90 ILE A CA 1
ATOM 703 C C . ILE A 1 90 ? -7.834 -9.275 -1.791 1.00 87.44 90 ILE A C 1
ATOM 705 O O . ILE A 1 90 ? -6.608 -9.227 -1.815 1.00 87.44 90 ILE A O 1
ATOM 709 N N . VAL A 1 91 ? -8.530 -8.651 -0.837 1.00 86.25 91 VAL A N 1
ATOM 710 C CA . VAL A 1 91 ? -7.899 -7.837 0.210 1.00 86.25 91 VAL A CA 1
ATOM 711 C C . VAL A 1 91 ? -6.876 -8.619 1.032 1.00 86.25 91 VAL A C 1
ATOM 713 O O . VAL A 1 91 ? -5.827 -8.073 1.355 1.00 86.25 91 VAL A O 1
ATOM 716 N N . GLN A 1 92 ? -7.133 -9.899 1.319 1.00 84.31 92 GLN A N 1
ATOM 717 C CA . GLN A 1 92 ? -6.190 -10.731 2.072 1.00 84.31 92 GLN A CA 1
ATOM 718 C C . GLN A 1 92 ? -4.868 -10.871 1.320 1.00 84.31 92 GLN A C 1
ATOM 720 O O . GLN A 1 92 ? -3.811 -10.635 1.893 1.00 84.31 92 GLN A O 1
ATOM 725 N N . GLU A 1 93 ? -4.933 -11.180 0.022 1.00 87.88 93 GLU A N 1
ATOM 726 C CA . GLU A 1 93 ? -3.747 -11.336 -0.820 1.00 87.88 93 GLU A CA 1
ATOM 727 C C . GLU A 1 93 ? -2.949 -10.030 -0.909 1.00 87.88 93 GLU A C 1
ATOM 729 O O . GLU A 1 93 ? -1.727 -10.042 -0.761 1.00 87.88 93 GLU A O 1
ATOM 734 N N . VAL A 1 94 ? -3.640 -8.894 -1.062 1.00 91.94 94 VAL A N 1
ATOM 735 C CA . VAL A 1 94 ? -3.011 -7.565 -1.058 1.00 91.94 94 VAL A CA 1
ATOM 736 C C . VAL A 1 94 ? -2.225 -7.339 0.235 1.00 91.94 94 VAL A C 1
ATOM 738 O O . VAL A 1 94 ? -1.057 -6.955 0.183 1.00 91.94 94 VAL A O 1
ATOM 741 N N . PHE A 1 95 ? -2.817 -7.624 1.397 1.00 89.00 95 PHE A N 1
ATOM 742 C CA . PHE A 1 95 ? -2.130 -7.459 2.679 1.00 89.00 95 PHE A CA 1
ATOM 743 C C . PHE A 1 95 ? -1.004 -8.468 2.905 1.00 89.00 95 PHE A C 1
ATOM 745 O O . PHE A 1 95 ? 0.025 -8.098 3.470 1.00 89.00 95 PHE A O 1
ATOM 752 N N . SER A 1 96 ? -1.148 -9.712 2.445 1.00 88.25 96 SER A N 1
ATOM 753 C CA . SER A 1 96 ? -0.071 -10.704 2.501 1.00 88.25 96 SER A CA 1
ATOM 754 C C . SER A 1 96 ? 1.150 -10.251 1.698 1.00 88.25 96 SER A C 1
ATOM 756 O O . SER A 1 96 ? 2.270 -10.310 2.205 1.00 88.25 96 SER A O 1
ATOM 758 N N . VAL A 1 97 ? 0.945 -9.738 0.479 1.00 91.94 97 VAL A N 1
ATOM 759 C CA . VAL A 1 97 ? 2.030 -9.210 -0.364 1.00 91.94 97 VAL A CA 1
ATOM 760 C C . VAL A 1 97 ? 2.664 -7.966 0.257 1.00 91.94 97 VAL A C 1
ATOM 762 O O . VAL A 1 97 ? 3.888 -7.847 0.270 1.00 91.94 97 VAL A O 1
ATOM 765 N N . LEU A 1 98 ? 1.862 -7.069 0.834 1.00 93.12 98 LEU A N 1
ATOM 766 C CA . LEU A 1 98 ? 2.382 -5.901 1.545 1.00 93.12 98 LEU A CA 1
ATOM 767 C C . LEU A 1 98 ? 3.223 -6.294 2.756 1.00 93.12 98 LEU A C 1
ATOM 769 O O . LEU A 1 98 ? 4.324 -5.781 2.913 1.00 93.12 98 LEU A O 1
ATOM 773 N N . ASN A 1 99 ? 2.751 -7.227 3.584 1.00 90.69 99 ASN A N 1
ATOM 774 C CA . ASN A 1 99 ? 3.504 -7.707 4.741 1.00 90.69 99 ASN A CA 1
ATOM 775 C C . ASN A 1 99 ? 4.851 -8.317 4.321 1.00 90.69 99 ASN A C 1
ATOM 777 O O . ASN A 1 99 ? 5.872 -8.063 4.959 1.00 90.69 99 ASN A O 1
ATOM 781 N N . LEU A 1 100 ? 4.870 -9.067 3.214 1.00 91.12 100 LEU A N 1
ATOM 782 C CA . LEU A 1 100 ? 6.100 -9.613 2.650 1.00 91.12 100 LEU A CA 1
ATOM 783 C C . LEU A 1 100 ? 7.071 -8.502 2.229 1.00 91.12 100 LEU A C 1
ATOM 785 O O . LEU A 1 100 ? 8.227 -8.522 2.642 1.00 91.12 100 LEU A O 1
ATOM 789 N N . ALA A 1 101 ? 6.595 -7.511 1.470 1.00 93.19 101 ALA A N 1
ATOM 790 C CA . ALA A 1 101 ? 7.414 -6.389 1.008 1.00 93.19 101 ALA A CA 1
ATOM 791 C C . ALA A 1 101 ? 7.943 -5.533 2.172 1.00 93.19 101 ALA A C 1
ATOM 793 O O . ALA A 1 101 ? 9.095 -5.112 2.161 1.00 93.19 101 ALA A O 1
ATOM 794 N N . VAL A 1 102 ? 7.126 -5.321 3.206 1.00 91.06 102 VAL A N 1
ATOM 795 C CA . VAL A 1 102 ? 7.521 -4.621 4.435 1.00 91.06 102 VAL A CA 1
ATOM 796 C C . VAL A 1 102 ? 8.656 -5.364 5.145 1.00 91.06 102 VAL A C 1
ATOM 798 O O . VAL A 1 102 ? 9.651 -4.754 5.516 1.00 91.06 102 VAL A O 1
ATOM 801 N N . VAL A 1 103 ? 8.525 -6.676 5.347 1.00 88.06 103 VAL A N 1
ATOM 802 C CA . VAL A 1 103 ? 9.441 -7.428 6.220 1.00 88.06 103 VAL A CA 1
ATOM 803 C C . VAL A 1 103 ? 10.688 -7.931 5.492 1.00 88.06 103 VAL A C 1
ATOM 805 O O . VAL A 1 103 ? 11.732 -8.068 6.126 1.00 88.06 103 VAL A O 1
ATOM 808 N N . GLN A 1 104 ? 10.588 -8.251 4.201 1.00 90.94 104 GLN A N 1
ATOM 809 C CA . GLN A 1 104 ? 11.616 -9.016 3.490 1.00 90.94 104 GLN A CA 1
ATOM 810 C C . GLN A 1 104 ? 12.310 -8.258 2.355 1.00 90.94 104 GLN A C 1
ATOM 812 O O . GLN A 1 104 ? 13.341 -8.739 1.885 1.00 90.94 104 GLN A O 1
ATOM 817 N N . ASP A 1 105 ? 11.798 -7.109 1.893 1.00 95.56 105 ASP A N 1
ATOM 818 C CA . ASP A 1 105 ? 12.432 -6.440 0.753 1.00 95.56 105 ASP A CA 1
ATOM 819 C C . ASP A 1 105 ? 13.765 -5.786 1.138 1.00 95.56 105 ASP A C 1
ATOM 821 O O . ASP A 1 105 ? 13.883 -5.057 2.130 1.00 95.56 105 ASP A O 1
ATOM 825 N N . SER A 1 106 ? 14.783 -6.034 0.319 1.00 94.62 106 SER A N 1
ATOM 826 C CA . SER A 1 106 ? 16.124 -5.493 0.515 1.00 94.62 106 SER A CA 1
ATOM 827 C C . SER A 1 106 ? 16.198 -3.994 0.217 1.00 94.62 106 SER A C 1
ATOM 829 O O . SER A 1 106 ? 16.966 -3.284 0.871 1.00 94.62 106 SER A O 1
ATOM 831 N N . SER A 1 107 ? 15.381 -3.486 -0.712 1.00 96.81 107 SER A N 1
ATOM 832 C CA . SER A 1 107 ? 15.366 -2.068 -1.078 1.00 96.81 107 SER A CA 1
ATOM 833 C C . SER A 1 107 ? 14.570 -1.246 -0.073 1.00 96.81 107 SER A C 1
ATOM 835 O O . SER A 1 107 ? 13.423 -1.546 0.267 1.00 96.81 107 SER A O 1
ATOM 837 N N . VAL A 1 108 ? 15.182 -0.151 0.374 1.00 96.50 108 VAL A N 1
ATOM 838 C CA . VAL A 1 108 ? 14.545 0.804 1.281 1.00 96.50 108 VAL A CA 1
ATOM 839 C C . VAL A 1 108 ? 13.354 1.497 0.619 1.00 96.50 108 VAL A C 1
ATOM 841 O O . VAL A 1 108 ? 12.339 1.721 1.269 1.00 96.50 108 VAL A O 1
ATOM 844 N N . GLU A 1 109 ? 13.426 1.789 -0.676 1.00 96.69 109 GLU A N 1
ATOM 845 C CA . GLU A 1 109 ? 12.356 2.416 -1.450 1.00 96.69 109 GLU A CA 1
ATOM 846 C C . GLU A 1 109 ? 11.120 1.520 -1.515 1.00 96.69 109 GLU A C 1
ATOM 848 O O . GLU A 1 109 ? 9.997 2.000 -1.340 1.00 96.69 109 GLU A O 1
ATOM 853 N N . VAL A 1 110 ? 11.325 0.212 -1.695 1.00 97.31 110 VAL A N 1
ATOM 854 C CA . VAL A 1 110 ? 10.236 -0.768 -1.686 1.00 97.31 110 VAL A CA 1
ATOM 855 C C . VAL A 1 110 ? 9.617 -0.864 -0.293 1.00 97.31 110 VAL A C 1
ATOM 857 O O . VAL A 1 110 ? 8.393 -0.783 -0.173 1.00 97.31 110 VAL A O 1
ATOM 860 N N . ARG A 1 111 ? 10.431 -0.946 0.772 1.00 96.31 111 ARG A N 1
ATOM 861 C CA . ARG A 1 111 ? 9.917 -0.959 2.154 1.00 96.31 111 ARG A CA 1
ATOM 862 C C . ARG A 1 111 ? 9.145 0.317 2.495 1.00 96.31 111 ARG A C 1
ATOM 864 O O . ARG A 1 111 ? 8.052 0.228 3.049 1.00 96.31 111 ARG A O 1
ATOM 871 N N . ARG A 1 112 ? 9.646 1.499 2.112 1.00 95.88 112 ARG A N 1
ATOM 872 C CA . ARG A 1 112 ? 8.942 2.786 2.286 1.00 95.88 112 ARG A CA 1
ATOM 873 C C . ARG A 1 112 ? 7.580 2.773 1.595 1.00 95.88 112 ARG A C 1
ATOM 875 O O . ARG A 1 112 ? 6.580 3.105 2.230 1.00 95.88 112 ARG A O 1
ATOM 882 N N . ALA A 1 113 ? 7.533 2.358 0.327 1.00 96.62 113 ALA A N 1
ATOM 883 C CA . ALA A 1 113 ? 6.285 2.260 -0.425 1.00 96.62 113 ALA A CA 1
ATOM 884 C C . ALA A 1 113 ? 5.310 1.270 0.232 1.00 96.62 113 ALA A C 1
ATOM 886 O O . ALA A 1 113 ? 4.141 1.595 0.424 1.00 96.62 113 ALA A O 1
ATOM 887 N N . ALA A 1 114 ? 5.788 0.093 0.641 1.00 96.62 114 ALA A N 1
ATOM 888 C CA . ALA A 1 114 ? 4.956 -0.939 1.250 1.00 96.62 114 ALA A CA 1
ATOM 889 C C . ALA A 1 114 ? 4.322 -0.464 2.566 1.00 96.62 114 ALA A C 1
ATOM 891 O O . ALA A 1 114 ? 3.108 -0.582 2.739 1.00 96.62 114 ALA A O 1
ATOM 892 N N . VAL A 1 115 ? 5.117 0.118 3.472 1.00 96.00 115 VAL A N 1
ATOM 893 C CA . VAL A 1 115 ? 4.605 0.609 4.761 1.00 96.00 115 VAL A CA 1
ATOM 894 C C . VAL A 1 115 ? 3.625 1.766 4.552 1.00 96.00 115 VAL A C 1
ATOM 896 O O . VAL A 1 115 ? 2.584 1.798 5.203 1.00 96.00 115 VAL A O 1
ATOM 899 N N . LEU A 1 116 ? 3.891 2.673 3.606 1.00 94.31 116 LEU A N 1
ATOM 900 C CA . LEU A 1 116 ? 2.958 3.753 3.278 1.00 94.31 116 LEU A CA 1
ATOM 901 C C . LEU A 1 116 ? 1.604 3.211 2.796 1.00 94.31 116 LEU A C 1
ATOM 903 O O . LEU A 1 116 ? 0.557 3.664 3.260 1.00 94.31 116 LEU A O 1
ATOM 907 N N . VAL A 1 117 ? 1.614 2.217 1.904 1.00 95.00 117 VAL A N 1
ATOM 908 C CA . VAL A 1 117 ? 0.384 1.588 1.404 1.00 95.00 117 VAL A CA 1
ATOM 909 C C . VAL A 1 117 ? -0.367 0.887 2.536 1.00 95.00 117 VAL A C 1
ATOM 911 O O . VAL A 1 117 ? -1.585 1.025 2.623 1.00 95.00 117 VAL A O 1
ATOM 914 N N . VAL A 1 118 ? 0.333 0.198 3.443 1.00 94.06 118 VAL A N 1
ATOM 915 C CA . VAL A 1 118 ? -0.280 -0.390 4.647 1.00 94.06 118 VAL A CA 1
ATOM 916 C C . VAL A 1 118 ? -1.001 0.677 5.472 1.00 94.06 118 VAL A C 1
ATOM 918 O O . VAL A 1 118 ? -2.172 0.488 5.804 1.00 94.06 118 VAL A O 1
ATOM 921 N N . THR A 1 119 ? -0.350 1.808 5.761 1.00 92.81 119 THR A N 1
ATOM 922 C CA . THR A 1 119 ? -0.961 2.917 6.511 1.00 92.81 119 THR A CA 1
ATOM 923 C C . THR A 1 119 ? -2.220 3.433 5.815 1.00 92.81 119 THR A C 1
ATOM 925 O O . THR A 1 119 ? -3.263 3.576 6.450 1.00 92.81 119 THR A O 1
ATOM 928 N N . MET A 1 120 ? -2.161 3.639 4.495 1.00 91.69 120 MET A N 1
ATOM 929 C CA . MET A 1 120 ? -3.310 4.094 3.704 1.00 91.69 120 MET A CA 1
ATOM 930 C C . MET A 1 120 ? -4.477 3.101 3.735 1.00 91.69 120 MET A C 1
ATOM 932 O O . MET A 1 120 ? -5.631 3.516 3.828 1.00 91.69 120 MET A O 1
ATOM 936 N N . LEU A 1 121 ? -4.202 1.795 3.655 1.00 90.94 121 LEU A N 1
ATOM 937 C CA . LEU A 1 121 ? -5.246 0.772 3.714 1.00 90.94 121 LEU A CA 1
ATOM 938 C C . LEU A 1 121 ? -5.885 0.690 5.104 1.0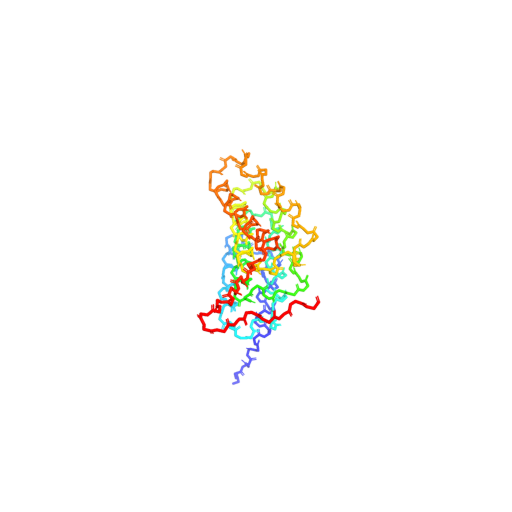0 90.94 121 LEU A C 1
ATOM 940 O O . LEU A 1 121 ? -7.101 0.550 5.192 1.00 90.94 121 LEU A O 1
ATOM 944 N N . LEU A 1 122 ? -5.101 0.799 6.181 1.00 90.94 122 LEU A N 1
ATOM 945 C CA . LEU A 1 122 ? -5.628 0.816 7.551 1.00 90.94 122 LEU A CA 1
ATOM 946 C C . LEU A 1 122 ? -6.567 2.011 7.769 1.00 90.94 122 LEU A C 1
ATOM 948 O O . LEU A 1 122 ? -7.693 1.826 8.235 1.00 90.94 122 LEU A O 1
ATOM 952 N N . GLN A 1 123 ? -6.149 3.205 7.340 1.00 90.25 123 GLN A N 1
ATOM 953 C CA . GLN A 1 123 ? -6.975 4.419 7.373 1.00 90.25 123 GLN A CA 1
ATOM 954 C C . GLN A 1 123 ? -8.249 4.270 6.537 1.00 90.25 123 GLN A C 1
ATOM 956 O O . GLN A 1 123 ? -9.335 4.663 6.959 1.00 90.25 123 GLN A O 1
ATOM 961 N N . GLY A 1 124 ? -8.111 3.683 5.349 1.00 89.06 124 GLY A N 1
ATOM 962 C CA . GLY A 1 124 ? -9.198 3.479 4.406 1.00 89.06 124 GLY A CA 1
ATOM 963 C C . GLY A 1 124 ? -10.261 2.487 4.866 1.00 89.06 124 GLY A C 1
ATOM 964 O O . GLY A 1 124 ? -11.451 2.717 4.661 1.00 89.06 124 GLY A O 1
ATOM 965 N N . LEU A 1 125 ? -9.837 1.391 5.495 1.00 88.50 125 LEU A N 1
ATOM 966 C CA . LEU A 1 125 ? -10.727 0.365 6.038 1.00 88.50 125 LEU A CA 1
ATOM 967 C C . LEU A 1 125 ? -11.395 0.811 7.345 1.00 88.50 125 LEU A C 1
ATOM 969 O O . LEU A 1 125 ? -12.516 0.395 7.639 1.00 88.50 125 LEU A O 1
ATOM 973 N N . GLY A 1 126 ? -10.718 1.635 8.148 1.00 86.12 126 GLY A N 1
ATOM 974 C CA . GLY A 1 126 ? -11.249 2.147 9.407 1.00 86.12 126 GLY A CA 1
ATOM 975 C C . GLY A 1 126 ? -11.772 1.031 10.319 1.00 86.12 126 GLY A C 1
ATOM 976 O O . GLY A 1 126 ? -11.058 0.085 10.645 1.00 86.12 126 GLY A O 1
ATOM 977 N N . GLY A 1 127 ? -13.041 1.122 10.730 1.00 81.94 127 GLY A N 1
ATOM 978 C CA . GLY A 1 127 ? -13.664 0.131 11.621 1.00 81.94 127 GLY A CA 1
ATOM 979 C C . GLY A 1 127 ? -13.773 -1.279 11.026 1.00 81.94 127 GLY A C 1
ATOM 980 O O . GLY A 1 127 ? -13.759 -2.255 11.775 1.00 81.94 127 GLY A O 1
ATOM 981 N N . ASP A 1 128 ? -13.813 -1.404 9.697 1.00 85.56 128 ASP A N 1
ATOM 982 C CA . ASP A 1 128 ? -13.888 -2.701 9.019 1.00 85.56 128 ASP A CA 1
ATOM 983 C C . ASP A 1 128 ? -12.533 -3.415 8.965 1.00 85.56 128 ASP A C 1
ATOM 985 O O . ASP A 1 128 ? -12.489 -4.623 8.715 1.00 85.56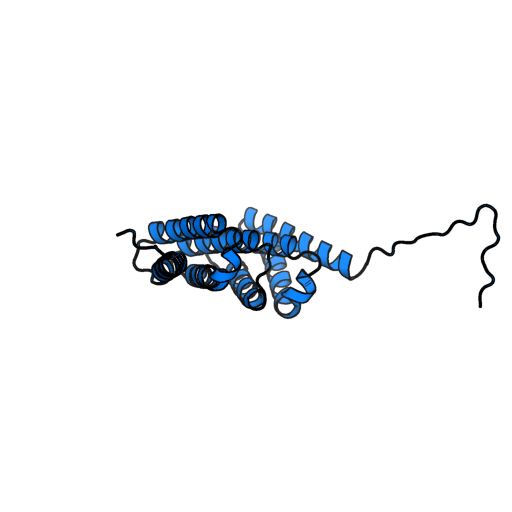 128 ASP A O 1
ATOM 989 N N . ALA A 1 129 ? -11.430 -2.712 9.252 1.00 86.06 129 ALA A N 1
ATOM 990 C CA . ALA A 1 129 ? -10.079 -3.263 9.191 1.00 86.06 129 ALA A CA 1
ATOM 991 C C . ALA A 1 129 ? -9.931 -4.530 10.040 1.00 86.06 129 ALA A C 1
ATOM 993 O O . ALA A 1 129 ? -9.305 -5.486 9.606 1.00 86.06 129 ALA A O 1
ATOM 994 N N . LEU A 1 130 ? -10.562 -4.594 11.213 1.00 86.38 130 LEU A N 1
ATOM 995 C CA . LEU A 1 130 ? -10.529 -5.786 12.063 1.00 86.38 130 LEU A CA 1
ATOM 996 C C . LEU A 1 130 ? -11.164 -7.015 11.417 1.00 86.38 130 LEU A C 1
ATOM 998 O O . LEU A 1 130 ? -10.611 -8.112 11.466 1.00 86.38 130 LEU A O 1
ATOM 1002 N N . LYS A 1 131 ? -12.333 -6.829 10.803 1.00 85.94 131 LYS A N 1
ATOM 1003 C CA . LYS A 1 131 ? -13.057 -7.901 10.118 1.00 85.94 131 LYS A CA 1
ATOM 1004 C C . LYS A 1 131 ? -12.298 -8.344 8.873 1.00 85.94 131 LYS A C 1
ATOM 1006 O O . LYS A 1 131 ? -12.213 -9.537 8.587 1.00 85.94 131 LYS A O 1
ATOM 1011 N N . VAL A 1 132 ? -11.760 -7.368 8.148 1.00 84.50 132 VAL A N 1
ATOM 1012 C CA . VAL A 1 132 ? -11.050 -7.554 6.887 1.00 84.50 132 VAL A CA 1
ATOM 1013 C C . VAL A 1 132 ? -9.664 -8.146 7.100 1.00 84.50 132 VAL A C 1
ATOM 1015 O O . VAL A 1 132 ? -9.247 -8.953 6.289 1.00 84.50 132 VAL A O 1
ATOM 1018 N N . LEU A 1 133 ? -8.957 -7.825 8.179 1.00 82.62 133 LEU A N 1
ATOM 1019 C CA . LEU A 1 133 ? -7.566 -8.241 8.392 1.00 82.62 133 LEU A CA 1
ATOM 1020 C C . LEU A 1 133 ? -7.412 -9.349 9.420 1.00 82.62 133 LEU A C 1
ATOM 1022 O O . LEU A 1 133 ? -6.288 -9.662 9.784 1.00 82.62 133 LEU A O 1
ATOM 1026 N N . ARG A 1 134 ? -8.504 -9.962 9.884 1.00 84.50 134 ARG A N 1
ATOM 1027 C CA . ARG A 1 134 ? -8.489 -10.930 10.993 1.00 84.50 134 ARG A CA 1
ATOM 1028 C C . ARG A 1 134 ? -7.375 -11.988 10.906 1.00 84.50 134 ARG A C 1
ATOM 1030 O O . ARG A 1 134 ? -6.757 -12.283 11.922 1.00 84.50 134 ARG A O 1
ATOM 1037 N N . GLU A 1 135 ? -7.090 -12.503 9.707 1.00 84.50 135 GLU A N 1
ATOM 1038 C CA . GLU A 1 135 ? -6.097 -13.566 9.492 1.00 84.50 135 GLU A CA 1
ATOM 1039 C C . GLU A 1 135 ? -4.655 -13.030 9.450 1.00 84.50 135 GLU A C 1
ATOM 1041 O O . GLU A 1 135 ? -3.727 -13.694 9.899 1.00 84.50 135 GLU A O 1
ATOM 1046 N N . VAL A 1 136 ? -4.457 -11.808 8.942 1.00 84.31 136 VAL A N 1
ATOM 1047 C CA . VAL A 1 136 ? -3.129 -11.231 8.650 1.00 84.31 136 VAL A CA 1
ATOM 1048 C C . VAL A 1 136 ? -2.692 -10.151 9.645 1.00 84.31 136 VAL A C 1
ATOM 1050 O O . VAL A 1 136 ? -1.510 -9.819 9.730 1.00 84.31 136 VAL A O 1
ATOM 1053 N N . LEU A 1 137 ? -3.616 -9.611 10.444 1.00 86.19 137 LEU A N 1
ATOM 1054 C CA . LEU A 1 137 ? -3.394 -8.454 11.315 1.00 86.19 137 LEU A CA 1
ATOM 1055 C C . LEU A 1 137 ? -2.293 -8.704 12.345 1.00 86.19 137 LEU A C 1
ATOM 1057 O O . LEU A 1 137 ? -1.476 -7.825 12.610 1.00 86.19 137 LEU A O 1
ATOM 1061 N N . ARG A 1 138 ? -2.252 -9.909 12.923 1.00 89.19 138 ARG A N 1
ATOM 1062 C CA . ARG A 1 138 ? -1.245 -10.270 13.929 1.00 89.19 138 ARG A CA 1
ATOM 1063 C C . ARG A 1 138 ? 0.164 -10.249 13.344 1.00 89.19 138 ARG A C 1
ATOM 1065 O O . ARG A 1 138 ? 1.095 -9.782 14.001 1.00 89.19 138 ARG A O 1
ATOM 1072 N N . GLU A 1 139 ? 0.328 -10.791 12.143 1.00 89.56 139 GLU A N 1
ATOM 1073 C CA . GLU A 1 139 ? 1.620 -10.828 11.460 1.00 89.56 139 GLU A CA 1
ATOM 1074 C C . GLU A 1 139 ? 2.041 -9.434 11.016 1.00 89.56 139 GLU A C 1
ATOM 1076 O O . GLU A 1 139 ? 3.177 -9.042 11.284 1.00 89.56 139 GLU A O 1
ATOM 1081 N N . LEU A 1 140 ? 1.100 -8.663 10.465 1.00 89.56 140 LEU A N 1
ATOM 1082 C CA . LEU A 1 140 ? 1.306 -7.273 10.080 1.00 89.56 140 LEU A CA 1
ATOM 1083 C C . LEU A 1 140 ? 1.760 -6.417 11.269 1.00 89.56 140 LEU A C 1
ATOM 1085 O O . LEU A 1 140 ? 2.787 -5.752 11.187 1.00 89.56 140 LEU A O 1
ATOM 1089 N N . TYR A 1 141 ? 1.055 -6.479 12.403 1.00 92.00 141 TYR A N 1
ATOM 1090 C CA . TYR A 1 141 ? 1.412 -5.732 13.614 1.00 92.00 141 TYR A CA 1
ATOM 1091 C C . TYR A 1 141 ? 2.823 -6.078 14.108 1.00 92.00 141 TYR A C 1
ATOM 1093 O O . TYR A 1 141 ? 3.611 -5.193 14.440 1.00 92.00 141 TYR A O 1
ATOM 1101 N N . ARG A 1 142 ? 3.175 -7.370 14.125 1.00 93.31 142 ARG A N 1
ATOM 1102 C CA . ARG A 1 142 ? 4.526 -7.823 14.495 1.00 93.31 142 ARG A CA 1
ATOM 1103 C C . ARG A 1 142 ? 5.582 -7.333 13.510 1.00 93.31 142 ARG A C 1
ATOM 1105 O O . ARG A 1 142 ? 6.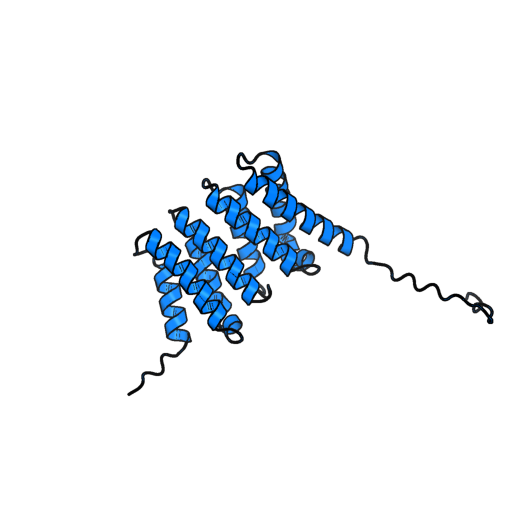672 -6.970 13.943 1.00 93.31 142 ARG A O 1
ATOM 1112 N N . GLY A 1 143 ? 5.269 -7.342 12.215 1.00 92.19 143 GLY A N 1
ATOM 1113 C CA . GLY A 1 143 ? 6.107 -6.769 11.166 1.00 92.19 143 GLY A CA 1
ATOM 1114 C C . GLY A 1 143 ? 6.378 -5.295 11.439 1.00 92.19 143 GLY A C 1
ATOM 1115 O O . GLY A 1 143 ? 7.527 -4.923 11.655 1.00 92.19 143 GLY A O 1
ATOM 1116 N N . LEU A 1 144 ? 5.323 -4.490 11.553 1.00 94.69 144 LEU A N 1
ATOM 1117 C CA . LEU A 1 144 ? 5.408 -3.052 11.812 1.00 94.69 144 LEU A CA 1
ATOM 1118 C C . LEU A 1 144 ? 6.190 -2.722 13.092 1.00 94.69 144 LEU A C 1
ATOM 1120 O O . LEU A 1 144 ? 7.068 -1.866 13.057 1.00 94.69 144 LEU A O 1
ATOM 1124 N N . ARG A 1 145 ? 5.950 -3.442 14.199 1.00 95.94 145 ARG A N 1
ATOM 1125 C CA . ARG A 1 145 ? 6.706 -3.264 15.453 1.00 95.94 145 ARG A CA 1
ATOM 1126 C C . ARG A 1 145 ? 8.197 -3.529 15.296 1.00 95.94 145 ARG A C 1
ATOM 1128 O O . ARG A 1 145 ? 9.006 -2.805 15.867 1.00 95.94 145 ARG A O 1
ATOM 1135 N N . ARG A 1 146 ? 8.570 -4.567 14.542 1.00 94.38 146 ARG A N 1
ATOM 1136 C CA . ARG A 1 146 ? 9.984 -4.839 14.258 1.00 94.38 146 ARG A CA 1
ATOM 1137 C C . ARG A 1 146 ? 10.587 -3.719 13.423 1.00 94.38 146 ARG A C 1
ATOM 1139 O O . ARG A 1 146 ? 11.631 -3.212 13.806 1.00 94.38 146 ARG A O 1
ATOM 1146 N N . LEU A 1 147 ? 9.922 -3.300 12.344 1.00 93.69 147 LEU A N 1
ATOM 1147 C CA . LEU A 1 147 ? 10.435 -2.223 11.497 1.00 93.69 147 LEU A CA 1
ATOM 1148 C C . LEU A 1 147 ? 10.619 -0.917 12.271 1.00 93.69 147 LEU A C 1
ATOM 1150 O O . LEU A 1 147 ? 11.690 -0.333 12.179 1.00 93.69 147 LEU A O 1
ATOM 1154 N N . GLU A 1 148 ? 9.629 -0.497 13.066 1.00 96.56 148 GLU A N 1
ATOM 1155 C CA . GLU A 1 148 ? 9.717 0.692 13.931 1.00 96.56 148 GLU A CA 1
ATOM 1156 C C . GLU A 1 148 ? 10.974 0.660 14.818 1.00 96.56 148 GLU A C 1
ATOM 1158 O O . GLU A 1 148 ? 11.664 1.669 14.962 1.00 96.56 148 GLU A O 1
ATOM 1163 N N . ALA A 1 149 ? 11.296 -0.504 15.387 1.00 95.75 149 ALA A N 1
ATOM 1164 C CA . ALA A 1 149 ? 12.415 -0.658 16.307 1.00 95.75 149 ALA A CA 1
ATOM 1165 C C . ALA A 1 149 ? 13.777 -0.802 15.608 1.00 95.75 149 ALA A C 1
ATOM 1167 O O . ALA A 1 149 ? 14.774 -0.296 16.124 1.00 95.75 149 ALA A O 1
ATOM 1168 N N . THR A 1 150 ? 13.842 -1.513 14.476 1.00 94.94 150 THR A N 1
ATOM 1169 C CA . THR A 1 150 ? 15.115 -2.020 13.936 1.00 94.94 150 THR A CA 1
ATOM 1170 C C . THR A 1 150 ? 15.447 -1.587 12.514 1.00 94.94 150 THR A C 1
ATOM 1172 O O . THR A 1 150 ? 16.576 -1.830 12.093 1.00 94.94 150 THR A O 1
ATOM 1175 N N . ASP A 1 151 ? 14.521 -1.004 11.741 1.00 95.94 151 ASP A N 1
ATOM 1176 C CA . ASP A 1 151 ? 14.855 -0.590 10.371 1.00 95.94 151 ASP A CA 1
ATOM 1177 C C . ASP A 1 151 ? 15.900 0.535 10.396 1.00 95.94 151 ASP A C 1
ATOM 1179 O O . ASP A 1 151 ? 15.805 1.490 11.174 1.00 95.94 151 ASP A O 1
ATOM 1183 N N . ALA A 1 152 ? 16.917 0.413 9.543 1.00 94.62 152 ALA A N 1
ATOM 1184 C CA . ALA A 1 152 ? 17.984 1.400 9.437 1.00 94.62 152 ALA A CA 1
ATOM 1185 C C . ALA A 1 152 ? 17.463 2.744 8.905 1.00 94.62 152 ALA A C 1
ATOM 1187 O O . ALA A 1 152 ? 18.027 3.796 9.211 1.00 94.62 152 ALA A O 1
ATOM 1188 N N . ASP A 1 153 ? 16.384 2.719 8.121 1.00 96.44 153 ASP A N 1
ATOM 1189 C CA . ASP A 1 153 ? 15.838 3.909 7.499 1.00 96.44 153 ASP A CA 1
ATOM 1190 C C . ASP A 1 153 ? 14.844 4.647 8.417 1.00 96.44 153 ASP A C 1
ATOM 1192 O O . ASP A 1 153 ? 13.821 4.087 8.824 1.00 96.44 153 ASP A O 1
ATOM 1196 N N . PRO A 1 154 ? 15.080 5.933 8.742 1.00 95.69 154 PRO A N 1
ATOM 1197 C CA . PRO A 1 154 ? 14.193 6.684 9.628 1.00 95.69 154 PRO A CA 1
ATOM 1198 C C . PRO A 1 154 ? 12.805 6.934 9.025 1.00 95.69 154 PRO A C 1
ATOM 1200 O O . PRO A 1 154 ? 11.838 7.038 9.778 1.00 95.69 154 PRO A O 1
ATOM 1203 N N . VAL A 1 155 ? 12.677 7.009 7.695 1.00 95.00 155 VAL A N 1
ATOM 1204 C CA . VAL A 1 155 ? 11.380 7.220 7.031 1.00 95.00 155 VAL A CA 1
ATOM 1205 C C . VAL A 1 155 ? 10.528 5.958 7.136 1.00 95.00 155 VAL A C 1
ATOM 1207 O O . VAL A 1 155 ? 9.344 6.043 7.457 1.00 95.00 155 VAL A O 1
ATOM 1210 N N . VAL A 1 156 ? 11.133 4.781 6.957 1.00 95.69 156 VAL A N 1
ATOM 1211 C CA . VAL A 1 156 ? 10.464 3.497 7.202 1.00 95.69 156 VAL A CA 1
ATOM 1212 C C . VAL A 1 156 ? 9.998 3.385 8.655 1.00 95.69 156 VAL A C 1
ATOM 1214 O O . VAL A 1 156 ? 8.835 3.053 8.889 1.00 95.69 156 VAL A O 1
ATOM 1217 N N . ARG A 1 157 ? 10.855 3.722 9.629 1.00 96.31 157 ARG A N 1
ATOM 1218 C CA . ARG A 1 157 ? 10.479 3.709 11.055 1.00 96.31 157 ARG A CA 1
ATOM 1219 C C . ARG A 1 157 ? 9.310 4.641 11.360 1.00 96.31 157 ARG A C 1
ATOM 1221 O O . ARG A 1 157 ? 8.364 4.226 12.024 1.00 96.31 157 ARG A O 1
ATOM 1228 N N . LEU A 1 158 ? 9.340 5.865 10.828 1.00 94.88 158 LEU A N 1
ATOM 1229 C CA . LEU A 1 158 ? 8.256 6.834 10.989 1.00 94.88 158 LEU A CA 1
ATOM 1230 C C . LEU A 1 158 ? 6.940 6.315 10.394 1.00 94.88 158 LEU A C 1
ATOM 1232 O O . LEU A 1 158 ? 5.898 6.379 11.043 1.00 94.88 158 LEU A O 1
ATOM 1236 N N . HIS A 1 159 ? 6.967 5.770 9.177 1.00 93.00 159 HIS A N 1
ATOM 1237 C CA . HIS A 1 159 ? 5.757 5.215 8.571 1.00 93.00 159 HIS A CA 1
ATOM 1238 C C . HIS A 1 159 ? 5.238 3.986 9.324 1.00 93.00 159 HIS A C 1
ATOM 1240 O O . HIS A 1 159 ? 4.023 3.829 9.445 1.00 93.00 159 HIS A O 1
ATOM 1246 N N . ALA A 1 160 ? 6.125 3.153 9.876 1.00 96.12 160 ALA A N 1
ATOM 1247 C CA . ALA A 1 160 ? 5.729 2.005 10.684 1.00 96.12 160 ALA A CA 1
ATOM 1248 C C . ALA A 1 160 ? 5.056 2.452 11.987 1.00 96.12 160 ALA A C 1
ATOM 1250 O O . ALA A 1 160 ? 4.015 1.910 12.358 1.00 96.12 160 ALA A O 1
ATOM 1251 N N . GLN A 1 161 ? 5.591 3.492 12.632 1.00 96.44 161 GLN A N 1
ATOM 1252 C CA . GLN A 1 161 ? 4.979 4.117 13.801 1.00 96.44 161 GLN A CA 1
ATOM 1253 C C . GLN A 1 161 ? 3.573 4.655 13.486 1.00 96.44 161 GLN A C 1
ATOM 1255 O O . GLN A 1 161 ? 2.638 4.392 14.240 1.00 96.44 161 GLN A O 1
ATOM 1260 N N . LEU A 1 162 ? 3.395 5.359 12.362 1.00 95.50 162 LEU A N 1
ATOM 1261 C CA . LEU A 1 162 ? 2.079 5.849 11.932 1.00 95.50 162 LEU A CA 1
ATOM 1262 C C . LEU A 1 162 ? 1.096 4.693 11.697 1.00 95.50 162 LEU A C 1
ATOM 1264 O O . LEU A 1 162 ? -0.029 4.736 12.183 1.00 95.50 162 LEU A O 1
ATOM 1268 N N . ALA A 1 163 ? 1.524 3.623 11.021 1.00 94.88 163 ALA A N 1
ATOM 1269 C CA . ALA A 1 163 ? 0.686 2.442 10.814 1.00 94.88 163 ALA A CA 1
ATOM 1270 C C . ALA A 1 163 ? 0.261 1.788 12.142 1.00 94.88 163 ALA A C 1
ATOM 1272 O O . ALA A 1 163 ? -0.886 1.370 12.291 1.00 94.88 163 ALA A O 1
ATOM 1273 N N . LEU A 1 164 ? 1.164 1.715 13.126 1.00 96.06 164 LEU A N 1
ATOM 1274 C CA . LEU A 1 164 ? 0.858 1.186 14.459 1.00 96.06 164 LEU A CA 1
ATOM 1275 C C . LEU A 1 164 ? -0.155 2.055 15.207 1.00 96.06 164 LEU A C 1
ATOM 1277 O O . LEU A 1 164 ? -1.059 1.514 15.838 1.00 96.06 164 LEU A O 1
ATOM 1281 N N . GLN A 1 165 ? -0.050 3.381 15.090 1.00 95.19 165 GLN A N 1
ATOM 1282 C CA . GLN A 1 165 ? -1.033 4.306 15.658 1.00 95.19 165 GLN A CA 1
ATOM 1283 C C . GLN A 1 165 ? -2.429 4.093 15.059 1.00 95.19 165 GLN A C 1
ATOM 1285 O O . GLN A 1 165 ? -3.413 4.125 15.798 1.00 95.19 165 GLN A O 1
ATOM 1290 N N . GLU A 1 166 ? -2.526 3.809 13.756 1.00 94.06 166 GLU A N 1
ATOM 1291 C CA . GLU A 1 166 ? -3.802 3.465 13.115 1.00 94.06 166 GLU A CA 1
ATOM 1292 C C . GLU A 1 166 ? -4.377 2.156 13.669 1.00 94.06 166 GLU A C 1
ATOM 1294 O O . GLU A 1 166 ? -5.551 2.100 14.036 1.00 94.06 166 GLU A O 1
ATOM 1299 N N . VAL A 1 167 ? -3.554 1.108 13.811 1.00 92.62 167 VAL A N 1
ATOM 1300 C CA . VAL A 1 167 ? -3.991 -0.160 14.426 1.00 92.62 167 VAL A CA 1
ATOM 1301 C C . VAL A 1 167 ? -4.492 0.068 15.856 1.00 92.62 167 VAL A C 1
ATOM 1303 O O . VAL A 1 167 ? -5.565 -0.426 16.218 1.00 92.62 167 VAL A O 1
ATOM 1306 N N . ASP A 1 168 ? -3.760 0.844 16.656 1.00 91.81 168 ASP A N 1
ATOM 1307 C CA . ASP A 1 168 ? -4.131 1.165 18.036 1.00 91.81 168 ASP A CA 1
ATOM 1308 C C . ASP A 1 168 ? -5.448 1.955 18.102 1.00 91.81 168 ASP A C 1
ATOM 1310 O O . ASP A 1 168 ? -6.302 1.674 18.950 1.00 91.81 168 ASP A O 1
ATOM 1314 N N . ALA A 1 169 ? -5.654 2.916 17.197 1.00 91.44 169 ALA A N 1
ATOM 1315 C CA . ALA A 1 169 ? -6.893 3.684 17.103 1.00 91.44 169 ALA A CA 1
ATOM 1316 C C . ALA A 1 169 ? -8.092 2.790 16.742 1.00 91.44 169 ALA A C 1
ATOM 1318 O O . ALA A 1 169 ? -9.147 2.876 17.383 1.00 91.44 169 ALA A O 1
ATOM 1319 N N . ILE A 1 170 ? -7.919 1.885 15.773 1.00 90.06 170 ILE A N 1
ATOM 1320 C CA . ILE A 1 170 ? -8.941 0.905 15.380 1.00 90.06 170 ILE A CA 1
ATOM 1321 C C . ILE A 1 170 ? -9.269 -0.019 16.566 1.00 90.06 170 ILE A C 1
ATOM 1323 O O . ILE A 1 170 ? -10.447 -0.263 16.838 1.00 90.06 170 ILE A O 1
ATOM 1327 N N . MET A 1 171 ? -8.265 -0.478 17.328 1.00 88.44 171 MET A N 1
ATOM 1328 C CA . MET A 1 171 ? -8.486 -1.351 18.495 1.00 88.44 171 MET A CA 1
ATOM 1329 C C . MET A 1 171 ? -9.223 -0.637 19.607 1.00 88.44 171 MET A C 1
ATOM 1331 O O . MET A 1 171 ? -10.169 -1.188 20.164 1.00 88.44 171 MET A O 1
ATOM 1335 N N . ARG A 1 172 ? -8.823 0.596 19.922 1.00 89.06 172 ARG A N 1
ATOM 1336 C CA . ARG A 1 172 ? -9.499 1.397 20.944 1.00 89.06 172 ARG A CA 1
ATOM 1337 C C . ARG A 1 172 ? -10.966 1.591 20.596 1.00 89.06 172 ARG A C 1
ATOM 1339 O O . ARG A 1 172 ? -11.804 1.386 21.460 1.00 89.06 172 ARG A O 1
ATOM 1346 N N . ARG A 1 173 ? -11.289 1.908 19.341 1.00 87.56 173 ARG A N 1
ATOM 1347 C CA . ARG A 1 173 ? -12.681 2.065 18.897 1.00 87.56 173 ARG A CA 1
ATOM 1348 C C . ARG A 1 173 ? -13.485 0.766 18.983 1.00 87.56 173 ARG A C 1
ATOM 1350 O O . ARG A 1 173 ? -14.678 0.814 19.266 1.00 87.56 173 ARG A O 1
ATOM 1357 N N . PHE A 1 174 ? -12.849 -0.374 18.726 1.00 85.19 174 PHE A N 1
ATOM 1358 C CA . PHE A 1 174 ? -13.492 -1.684 18.814 1.00 85.19 174 PHE A CA 1
ATOM 1359 C C . PHE A 1 174 ? -13.729 -2.133 20.262 1.00 85.19 174 PHE A C 1
ATOM 1361 O O . PHE A 1 174 ? -14.814 -2.606 20.586 1.00 85.19 174 PHE A O 1
ATOM 1368 N N . LEU A 1 175 ? -12.728 -1.968 21.132 1.00 84.31 175 LEU A N 1
ATOM 1369 C CA . LEU A 1 175 ? -12.777 -2.387 22.538 1.00 84.31 175 LEU A CA 1
ATOM 1370 C C . LEU A 1 175 ? -13.542 -1.405 23.430 1.00 84.31 175 LEU A C 1
ATOM 1372 O O . LEU A 1 175 ? -14.138 -1.812 24.423 1.00 84.31 175 LEU A O 1
ATOM 1376 N N . LEU A 1 176 ? -13.531 -0.121 23.073 1.00 84.38 176 LEU A N 1
ATOM 1377 C CA . LEU A 1 176 ? -14.232 0.958 23.759 1.00 84.38 176 LEU A CA 1
ATOM 1378 C C . LEU A 1 176 ? -15.214 1.610 22.777 1.00 84.38 176 LEU A C 1
ATOM 1380 O O . LEU A 1 176 ? -14.978 2.743 22.340 1.00 84.38 176 LEU A O 1
ATOM 1384 N N . PRO A 1 177 ? -16.312 0.926 22.395 1.00 73.19 177 PRO A N 1
ATOM 1385 C CA . PRO A 1 177 ? -17.373 1.585 21.653 1.00 73.19 177 PRO A CA 1
ATOM 1386 C C . PRO A 1 177 ? -17.789 2.812 22.453 1.00 73.19 177 PRO A C 1
ATOM 1388 O O . PRO A 1 177 ? -18.021 2.699 23.658 1.00 73.19 177 PRO A O 1
ATOM 1391 N N . SER A 1 178 ? -17.850 3.980 21.813 1.00 61.97 178 SER A N 1
ATOM 1392 C CA . SER A 1 178 ? -18.336 5.200 22.447 1.00 61.97 178 SER A CA 1
ATOM 1393 C C . SER A 1 178 ? -19.739 4.922 22.979 1.00 61.97 178 SER A C 1
ATOM 1395 O O . SER A 1 178 ? -20.714 4.972 22.229 1.00 61.97 178 SER A O 1
ATOM 1397 N N . ALA A 1 179 ? -19.852 4.574 24.260 1.00 61.03 179 ALA A N 1
ATOM 1398 C CA . ALA A 1 179 ? -21.130 4.485 24.925 1.00 61.03 179 ALA A CA 1
ATOM 1399 C C . ALA A 1 179 ? -21.653 5.916 24.931 1.00 61.03 179 ALA A C 1
ATOM 1401 O O . ALA A 1 179 ? -21.170 6.760 25.687 1.00 61.03 179 ALA A O 1
ATOM 1402 N N . GLY A 1 180 ? -22.577 6.217 24.020 1.00 58.34 180 GLY A N 1
ATOM 1403 C CA . GLY A 1 180 ? -23.361 7.435 24.077 1.00 58.34 180 GLY A CA 1
ATOM 1404 C C . GLY A 1 180 ? -24.143 7.393 25.379 1.00 58.34 180 GLY A C 1
ATOM 1405 O O . GLY A 1 180 ? -25.257 6.885 25.417 1.00 58.34 180 GLY A O 1
ATOM 1406 N N . LEU A 1 181 ? -23.530 7.856 26.468 1.00 62.62 181 LEU A N 1
ATOM 1407 C CA . LEU A 1 181 ? -24.177 8.030 27.756 1.00 62.62 181 LEU A CA 1
ATOM 1408 C C . LEU A 1 181 ? -25.169 9.181 27.594 1.00 62.62 181 LEU A C 1
ATOM 1410 O O . LEU A 1 181 ? -24.898 10.320 27.968 1.00 62.62 181 LEU A O 1
ATOM 1414 N N . THR A 1 182 ? -26.330 8.896 27.007 1.00 63.09 182 THR A N 1
ATOM 1415 C CA . THR A 1 182 ? -27.477 9.794 27.055 1.00 63.09 182 THR A CA 1
ATOM 1416 C C . THR A 1 182 ? -27.995 9.774 28.485 1.00 63.09 182 THR A C 1
ATOM 1418 O O . THR A 1 182 ? -28.854 8.965 28.840 1.00 63.09 182 THR A O 1
ATOM 1421 N N . LYS A 1 183 ? -27.451 10.642 29.341 1.00 65.75 183 LYS A N 1
ATOM 1422 C CA . LYS A 1 183 ? -28.071 10.916 30.635 1.00 65.75 183 LYS A CA 1
ATOM 1423 C C . LYS A 1 183 ? -29.372 11.668 30.364 1.00 65.75 183 LYS A C 1
ATOM 1425 O O . LYS A 1 183 ? -29.343 12.842 30.011 1.00 65.75 183 LYS A O 1
ATOM 1430 N N . ARG A 1 184 ? -30.514 10.989 30.506 1.00 69.31 184 ARG A N 1
ATOM 1431 C CA . ARG A 1 184 ? -31.806 11.676 30.628 1.00 69.31 184 ARG A CA 1
ATOM 1432 C C . ARG A 1 184 ? -31.815 12.364 31.987 1.00 69.31 184 ARG A C 1
ATOM 1434 O O . ARG A 1 184 ? -31.851 11.697 33.016 1.00 69.31 184 ARG A O 1
ATOM 1441 N N . ILE A 1 185 ? -31.693 13.685 31.973 1.00 74.38 185 ILE A N 1
ATOM 1442 C CA . ILE A 1 185 ? -31.815 14.513 33.169 1.00 74.38 185 ILE A CA 1
ATOM 1443 C C . ILE A 1 185 ? -33.296 14.850 33.300 1.00 74.38 185 ILE A C 1
ATOM 1445 O O . ILE A 1 185 ? -33.867 15.461 32.398 1.00 74.38 185 ILE A O 1
ATOM 1449 N N . TYR A 1 186 ? -33.919 14.435 34.397 1.00 78.50 186 TYR A N 1
ATOM 1450 C CA . TYR A 1 186 ? -35.281 14.836 34.713 1.00 78.50 186 TYR A CA 1
ATOM 1451 C C . TYR A 1 186 ? -35.217 16.117 35.552 1.00 78.50 186 TYR A C 1
ATOM 1453 O O . TYR A 1 186 ? -34.621 16.115 36.627 1.00 78.50 186 TYR A O 1
ATOM 1461 N N . VAL A 1 187 ? -35.742 17.227 35.021 1.00 74.31 187 VAL A N 1
ATOM 1462 C CA . VAL A 1 187 ? -35.708 18.545 35.691 1.00 74.31 187 VAL A CA 1
ATOM 1463 C C . VAL A 1 187 ? -37.010 18.823 36.448 1.00 74.31 187 VAL A C 1
ATOM 1465 O O . VAL A 1 187 ? -36.973 19.430 37.511 1.00 74.31 187 VAL A O 1
ATOM 1468 N N . MET A 1 188 ? -38.147 18.370 35.911 1.00 73.50 188 MET A N 1
ATOM 1469 C CA . MET A 1 188 ? -39.488 18.640 36.455 1.00 73.50 188 MET A CA 1
ATOM 1470 C C . MET A 1 188 ? -40.272 17.364 36.810 1.00 73.50 188 MET A C 1
ATOM 1472 O O . MET A 1 188 ? -41.186 17.433 37.623 1.00 73.50 188 MET A O 1
ATOM 1476 N N . ASP A 1 189 ? -39.895 16.208 36.251 1.00 78.81 189 ASP A N 1
ATOM 1477 C CA . ASP A 1 189 ? -40.570 14.923 36.473 1.00 78.81 189 ASP A CA 1
ATOM 1478 C C . ASP A 1 189 ? -39.716 13.980 37.333 1.00 78.81 189 ASP A C 1
ATOM 1480 O O . ASP A 1 189 ? -38.487 14.042 37.315 1.00 78.81 189 ASP A O 1
ATOM 1484 N N . ALA A 1 190 ? -40.346 13.073 38.080 1.00 74.12 190 ALA A N 1
ATOM 1485 C CA . ALA A 1 190 ? -39.622 12.016 38.783 1.00 74.12 190 ALA A CA 1
ATOM 1486 C C . ALA A 1 190 ? -39.222 10.889 37.806 1.00 74.12 190 ALA A C 1
ATOM 1488 O O . ALA A 1 190 ? -40.000 10.561 36.903 1.00 74.12 190 ALA A O 1
ATOM 1489 N N . PRO A 1 191 ? -38.038 10.264 37.965 1.00 76.44 191 PRO A N 1
ATOM 1490 C CA . PRO A 1 191 ? -37.665 9.106 37.160 1.00 76.44 191 PRO A CA 1
ATOM 1491 C C . PRO A 1 191 ? -38.679 7.961 37.359 1.00 76.44 191 PRO A C 1
ATOM 1493 O O . PRO A 1 191 ? -39.182 7.782 38.471 1.00 76.44 191 PRO A O 1
ATOM 1496 N N . PRO A 1 192 ? -38.986 7.179 36.305 1.00 77.69 192 PRO A N 1
ATOM 1497 C CA . PRO A 1 192 ? -39.936 6.077 36.408 1.00 77.69 192 PRO A CA 1
ATOM 1498 C C . PRO A 1 192 ? -39.466 5.037 37.442 1.00 77.69 192 PRO A C 1
ATOM 1500 O O . PRO A 1 192 ? -38.256 4.824 37.575 1.00 77.69 192 PRO A O 1
ATOM 1503 N N . PRO A 1 193 ? -40.395 4.388 38.172 1.00 76.88 193 PRO A N 1
ATOM 1504 C CA . PRO A 1 193 ? -40.046 3.385 39.171 1.00 76.88 193 PRO A CA 1
ATOM 1505 C C . PRO A 1 193 ? -39.282 2.229 38.516 1.00 76.88 193 PRO A C 1
ATOM 1507 O O . PRO A 1 193 ? -39.649 1.762 37.437 1.00 76.88 193 PRO A O 1
ATOM 1510 N N . ALA A 1 194 ? -38.197 1.797 39.161 1.00 72.50 194 ALA A N 1
ATOM 1511 C CA . ALA A 1 194 ? -37.432 0.637 38.721 1.00 72.50 194 ALA A CA 1
ATOM 1512 C C . ALA A 1 194 ? -38.296 -0.627 38.869 1.00 72.50 194 ALA A C 1
ATOM 1514 O O . ALA A 1 194 ? -38.887 -0.834 39.929 1.00 72.50 194 ALA A O 1
ATOM 1515 N N . LEU A 1 195 ? -38.391 -1.414 37.791 1.00 52.34 195 LEU A N 1
ATOM 1516 C CA . LEU A 1 195 ? -39.017 -2.741 37.775 1.00 52.34 195 LEU A CA 1
ATOM 1517 C C . LEU A 1 195 ? -38.203 -3.748 38.591 1.00 52.34 195 LEU A C 1
ATOM 1519 O O . LEU A 1 195 ? -36.954 -3.690 38.496 1.00 52.34 195 LEU A O 1
#

Foldseek 3Di:
DDPPPPVVVVLLVLLVVLLVPPDDLVVSLVSLVVNLVVLLVCQVCNVVCVCSNLVSLLSQCVDPDLSSNLSSLLSNLSNCVSVLVPNPPCLQVNLVSLLCQCQPPPDPSSNLSSLQSLLSNLVSCQLVCCVSCVPPVVSSLVSLVCQLPDPPDVSSNVSSVSSNVSVVNSVCCVVCVPPPPPPPDDDPDDDDDDD

pLDDT: mean 87.53, std 11.5, range [35.16, 97.62]

Secondary structure (DSSP, 8-state):
------HHHHHHHHHHHHHT--S-HHHHHHHHHHHHHHHHHHGGGHHHHHHHHHHHHHHHTT-SSHHHHHHHHHHHHHHHHHTTT--GGGHHHHHHHHHHHHHH-S-HHHHHHHHHHHHHHHHHHGGGHHHHHTTTHHHHHHHHHHHHHH-S-HHHHHHHHHHHHHHHHHHHHHHS----------SSSPPPPP-

Organism: Chionoecetes opilio (NCBI:txid41210)

InterPro domains:
  IPR000357 HEAT repeat [PF02985] (54-82)
  IPR011989 Armadillo-like helical [G3DSA:1.25.10.10] (19-181)
  IPR016024 Armadillo-type fold [SSF48371] (25-167)
  IPR019414 RNA polymerase II assembly factor Rtp1, C-terminal domain 2 [PF10304] (136-169)
  IPR039600 TANGO6/Rtp1 [PTHR20959] (13-186)

Radius of gyration: 21.62 Å; chains: 1; bounding box: 59×32×79 Å

Sequence (195 aa):
MVQCFLPWQAVGGLTREFSVGRRTPEDRAKLAETLSRAARRLGPLLPHYKDHFINAFLAGVRDPEWLVRAASLSALGDVCKELRFSLGPIVQEVFSVLNLAVVQDSSVEVRRAAVLVVTMLLQGLGGDALKVLREVLRELYRGLRRLEATDADPVVRLHAQLALQEVDAIMRRFLLPSAGLTKRIYVMDAPPPAL